Protein AF-A0AAW0VTE7-F1 (afdb_monomer_lite)

Foldseek 3Di:
DVQCVVVCVDVVSVVLLVLLLLLLQLVLLCVPCVLVLLCVLCVPHPCNVVSVVLVVLLVVLLVVLQVVLLVCLVVVCVPPNLLVLSLVLLLLSLQLLLQSLVCSVPNHSNCNSVSSNSSNSNCNNNVNSQLVVQQLSDQPPCSVVSSVVSVCSNNPSNNVNNVVQSVVQCVPPNSSRSSNVSSVVSVVSSVVSVVCVVPDDPDPCVVSVVSCVPPADADPEDQEEEEEEADEHEYENYAEYEYEYAEEYEYEHYAEYEYEYAEEYHYENYAEYHYEYAEEYEYEHYEYDEYEYAYE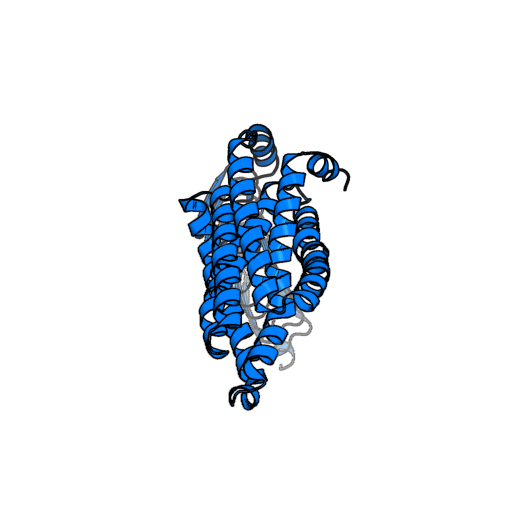YEYECYEEYEYEYAEEYAYYNYAEYAYEYAEEYEHENYEADDYEYAYEYEYENYEHDDYHYVYYYHYYNYNVVVPD

Radius of gyration: 28.33 Å; chains: 1; bounding box: 56×36×86 Å

Sequence (372 aa):
LRKVWPLLQQPRFFIFCCFVVLNGAFDGIVASYIFLMQEDMARTTDAMAHIKFIQGMTLFIQCFFEVPFMFLSDWFTKQMGANYVTSLVFILYFFRLLGLSIVGAHGPVWATLLVELLNGPCFGLGYTAIVAHSASVSPPGTSTIVQSLVNICYDSVGYAMASLMGGLLFSSLGGPGMYLVAGISAMVTFLLHLLSIRLLPPAQDSTLKVALRDEGETMALNEAISARNKDDVKMGLNKAVSARNEDDVKMVLNETISPRNKDDVKMALNETISARNEDNVQVVLNKAISARNEDDVKMVLNETISPRNKDDVKMVLNETISARNEDDGKMVLNKTISARNEDDVKMTLNETISARNEDDVKMALNKDSLAG

Structure (mmCIF, N/CA/C/O backbone):
data_AF-A0AAW0VTE7-F1
#
_entry.id   AF-A0AAW0VTE7-F1
#
loop_
_atom_site.group_PDB
_atom_site.id
_atom_site.type_symbol
_atom_site.label_atom_id
_atom_site.label_alt_id
_atom_site.label_comp_id
_atom_site.label_asym_id
_atom_site.label_entity_id
_atom_site.label_seq_id
_atom_site.pdbx_PDB_ins_code
_atom_site.Cartn_x
_atom_site.Cartn_y
_atom_site.Cartn_z
_atom_site.occupancy
_atom_site.B_iso_or_equiv
_atom_site.auth_seq_id
_atom_site.auth_comp_id
_atom_site.auth_asym_id
_atom_site.auth_atom_id
_atom_site.pdbx_PDB_model_num
ATOM 1 N N . LEU A 1 1 ? -15.038 -12.791 14.504 1.00 53.47 1 LEU A N 1
ATOM 2 C CA . LEU A 1 1 ? -15.734 -13.364 13.323 1.00 53.47 1 LEU A CA 1
ATOM 3 C C . LEU A 1 1 ? -17.248 -13.134 13.326 1.00 53.47 1 LEU A C 1
ATOM 5 O O . LEU A 1 1 ? -17.716 -12.525 12.377 1.00 53.47 1 LEU A O 1
ATOM 9 N N . ARG A 1 2 ? -18.016 -13.511 14.369 1.00 59.91 2 ARG A N 1
ATOM 10 C CA . ARG A 1 2 ? -19.488 -13.290 14.405 1.00 59.91 2 ARG A CA 1
ATOM 11 C C . ARG A 1 2 ? -19.929 -11.843 14.117 1.00 59.91 2 ARG A C 1
ATOM 13 O O . ARG A 1 2 ? -20.908 -11.655 13.415 1.00 59.91 2 ARG A O 1
ATOM 20 N N . LYS A 1 3 ? -19.182 -10.843 14.602 1.00 67.25 3 LYS A N 1
ATOM 21 C CA . LYS A 1 3 ? -19.438 -9.414 14.329 1.00 67.25 3 LYS A CA 1
ATOM 22 C C . LYS A 1 3 ? -19.069 -8.965 12.902 1.00 67.25 3 LYS A C 1
ATOM 24 O O . LYS A 1 3 ? -19.639 -8.003 12.417 1.00 67.25 3 LYS A O 1
ATOM 29 N N . VAL A 1 4 ? -18.141 -9.659 12.236 1.00 70.94 4 VAL A N 1
ATOM 30 C CA . VAL A 1 4 ? -17.638 -9.322 10.885 1.00 70.94 4 VAL A CA 1
ATOM 31 C C . VAL A 1 4 ? -18.479 -9.991 9.796 1.00 70.94 4 VAL A C 1
ATOM 33 O O . VAL A 1 4 ? -18.622 -9.459 8.705 1.00 70.94 4 VAL A O 1
ATOM 36 N N . TRP A 1 5 ? -19.085 -11.141 10.098 1.00 74.12 5 TRP A N 1
ATOM 37 C CA . TRP A 1 5 ? -19.890 -11.907 9.146 1.00 74.12 5 TRP A CA 1
ATOM 38 C C . TRP A 1 5 ? -20.993 -11.092 8.439 1.00 74.12 5 TRP A C 1
ATOM 40 O O . TRP A 1 5 ? -21.072 -11.174 7.215 1.00 74.12 5 TRP A O 1
ATOM 50 N N . PRO A 1 6 ? -21.782 -10.244 9.130 1.00 76.88 6 PRO A N 1
ATOM 51 C CA . PRO A 1 6 ? -22.794 -9.426 8.464 1.00 76.88 6 PRO A CA 1
ATOM 52 C C . PRO A 1 6 ? -22.196 -8.386 7.509 1.00 76.88 6 PRO A C 1
ATOM 54 O O . PRO A 1 6 ? -22.817 -8.074 6.500 1.00 76.88 6 PRO A O 1
ATOM 57 N N . LEU A 1 7 ? -20.991 -7.871 7.796 1.00 76.06 7 LEU A N 1
ATOM 58 C CA . LEU A 1 7 ? -20.276 -6.946 6.909 1.00 76.06 7 LEU A CA 1
ATOM 59 C C . LEU A 1 7 ? -19.879 -7.646 5.603 1.00 76.06 7 LEU A C 1
ATOM 61 O O . LEU A 1 7 ? -20.082 -7.090 4.529 1.00 76.06 7 LEU A O 1
ATOM 65 N N . LEU A 1 8 ? -19.388 -8.888 5.682 1.00 75.19 8 LEU A N 1
ATOM 66 C CA . LEU A 1 8 ? -19.007 -9.679 4.502 1.00 75.19 8 LEU A CA 1
ATOM 67 C C . LEU A 1 8 ? -20.190 -9.990 3.581 1.00 75.19 8 LEU A C 1
ATOM 69 O O . LEU A 1 8 ? -20.005 -10.183 2.384 1.00 75.19 8 LEU A O 1
ATOM 73 N N . GLN A 1 9 ? -21.403 -10.032 4.131 1.00 78.75 9 GLN A N 1
ATOM 74 C CA . GLN A 1 9 ? -22.629 -10.241 3.363 1.00 78.75 9 GLN A CA 1
ATOM 75 C C . GLN A 1 9 ? -23.120 -8.963 2.666 1.00 78.75 9 GLN A C 1
ATOM 77 O O . GLN A 1 9 ? -24.032 -9.032 1.841 1.00 78.75 9 GLN A O 1
ATOM 82 N N . GLN A 1 10 ? -22.540 -7.795 2.968 1.00 83.19 10 GLN A N 1
ATOM 83 C CA . GLN A 1 10 ? -22.928 -6.555 2.311 1.00 83.19 10 GLN A CA 1
ATOM 84 C C . GLN A 1 10 ? -22.340 -6.498 0.896 1.00 83.19 10 GLN A C 1
ATOM 86 O O . GLN A 1 10 ? -21.116 -6.532 0.736 1.00 83.19 10 GLN A O 1
ATOM 91 N N . PRO A 1 11 ? -23.171 -6.300 -0.145 1.00 82.12 11 PRO A N 1
ATOM 92 C CA . PRO A 1 11 ? -22.691 -6.258 -1.525 1.00 82.12 11 PRO A CA 1
ATOM 93 C C . PRO A 1 11 ? -21.682 -5.124 -1.759 1.00 82.12 11 PRO A C 1
ATOM 95 O O . PRO A 1 11 ? -20.782 -5.257 -2.579 1.00 82.12 11 PRO A O 1
ATOM 98 N N . ARG A 1 12 ? -21.776 -4.025 -0.999 1.00 82.81 12 ARG A N 1
ATOM 99 C CA . ARG A 1 12 ? -20.826 -2.905 -1.079 1.00 82.81 12 ARG A CA 1
ATOM 100 C C . ARG A 1 12 ? -19.434 -3.268 -0.592 1.00 82.81 12 ARG A C 1
ATOM 102 O O . ARG A 1 12 ? -18.464 -2.907 -1.245 1.00 82.81 12 ARG A O 1
ATOM 109 N N . PHE A 1 13 ? -19.345 -3.985 0.526 1.00 85.94 13 PHE A N 1
ATOM 110 C CA . PHE A 1 13 ? -18.061 -4.414 1.069 1.00 85.94 13 PHE A CA 1
ATOM 111 C C . PHE A 1 13 ? -17.390 -5.422 0.131 1.00 85.94 13 PHE A C 1
ATOM 113 O O . PHE A 1 13 ? -16.196 -5.322 -0.129 1.00 85.94 13 PHE A O 1
ATOM 120 N N . PHE A 1 14 ? -18.173 -6.326 -0.464 1.00 86.94 14 PHE A N 1
ATOM 121 C CA . PHE A 1 14 ? -17.667 -7.242 -1.484 1.00 86.94 14 PHE A CA 1
ATOM 122 C C . PHE A 1 14 ? -17.115 -6.504 -2.715 1.00 86.94 14 PHE A C 1
ATOM 124 O O . PHE A 1 14 ? -15.992 -6.773 -3.135 1.00 86.94 14 PHE A O 1
ATOM 131 N N . ILE A 1 15 ? -17.859 -5.529 -3.256 1.00 89.06 15 ILE A N 1
ATOM 132 C CA . ILE A 1 15 ? -17.403 -4.697 -4.385 1.00 89.06 15 ILE A CA 1
ATOM 133 C C . ILE A 1 15 ? -16.124 -3.930 -4.021 1.00 89.06 15 ILE A C 1
ATOM 135 O O . ILE A 1 15 ? -15.185 -3.896 -4.816 1.00 89.06 15 ILE A O 1
ATOM 139 N N . PHE A 1 16 ? -16.057 -3.363 -2.814 1.00 89.31 16 PHE A N 1
ATOM 140 C CA . PHE A 1 16 ? -14.846 -2.726 -2.296 1.00 89.31 16 PHE A CA 1
ATOM 141 C C . PHE A 1 16 ? -13.659 -3.701 -2.287 1.00 89.31 16 PHE A C 1
ATOM 143 O O . PHE A 1 16 ? -12.617 -3.383 -2.854 1.00 89.31 16 PHE A O 1
ATOM 150 N N . CYS A 1 17 ? -13.822 -4.913 -1.747 1.00 90.06 17 CYS A N 1
ATOM 151 C CA . CYS A 1 17 ? -12.778 -5.940 -1.774 1.00 90.06 17 CYS A CA 1
ATOM 152 C C . CYS A 1 17 ? -12.334 -6.293 -3.203 1.00 90.06 17 CYS A C 1
ATOM 154 O O . CYS A 1 17 ? -11.139 -6.455 -3.434 1.00 90.06 17 CYS A O 1
ATOM 156 N N . CYS A 1 18 ? -13.246 -6.365 -4.179 1.00 92.25 18 CYS A N 1
ATOM 157 C CA . CYS A 1 18 ? -12.874 -6.589 -5.581 1.00 92.25 18 CYS A CA 1
ATOM 158 C C . CYS A 1 18 ? -11.974 -5.471 -6.129 1.00 92.25 18 CYS A C 1
ATOM 160 O O . CYS A 1 18 ? -10.976 -5.755 -6.791 1.00 92.25 18 CYS A O 1
ATOM 162 N N . PHE A 1 19 ? -12.284 -4.207 -5.832 1.00 94.31 19 PHE A N 1
ATOM 163 C CA . PHE A 1 19 ? -11.439 -3.079 -6.232 1.00 94.31 19 PHE A CA 1
ATOM 164 C C . PHE A 1 19 ? -10.089 -3.066 -5.512 1.00 94.31 19 PHE A C 1
ATOM 166 O O . PHE A 1 19 ? -9.083 -2.716 -6.124 1.00 94.31 19 PHE A O 1
ATOM 173 N N . VAL A 1 20 ? -10.044 -3.501 -4.252 1.00 93.69 20 VAL A N 1
ATOM 174 C CA . VAL A 1 20 ? -8.792 -3.682 -3.501 1.00 93.69 20 VAL A CA 1
ATOM 175 C C . VAL A 1 20 ? -7.909 -4.750 -4.149 1.00 93.69 20 VAL A C 1
ATOM 177 O O . VAL A 1 20 ? -6.720 -4.508 -4.333 1.00 93.69 20 VAL A O 1
ATOM 180 N N . VAL A 1 21 ? -8.482 -5.890 -4.555 1.00 95.75 21 VAL A N 1
ATOM 181 C CA . VAL A 1 21 ? -7.752 -6.944 -5.286 1.00 95.75 21 VAL A CA 1
ATOM 182 C C . VAL A 1 21 ? -7.185 -6.406 -6.602 1.00 95.75 21 VAL A C 1
ATOM 184 O O . VAL A 1 21 ? -6.036 -6.684 -6.930 1.00 95.75 21 VAL A O 1
ATOM 187 N N . LEU A 1 22 ? -7.964 -5.620 -7.353 1.00 95.62 22 LEU A N 1
ATOM 188 C CA . LEU A 1 22 ? -7.494 -5.008 -8.601 1.00 95.62 22 LEU A CA 1
ATOM 189 C C . LEU A 1 22 ? -6.371 -3.993 -8.359 1.00 95.62 22 LEU A C 1
ATOM 191 O O . LEU A 1 22 ? -5.408 -3.972 -9.118 1.00 95.62 22 LEU A O 1
ATOM 195 N N . ASN A 1 23 ? -6.464 -3.190 -7.296 1.00 94.56 23 ASN A N 1
ATOM 196 C CA . ASN A 1 23 ? -5.408 -2.255 -6.911 1.00 94.56 23 ASN A CA 1
ATOM 197 C C . ASN A 1 23 ? -4.105 -3.004 -6.577 1.00 94.56 23 ASN A C 1
ATOM 199 O O . ASN A 1 23 ? -3.077 -2.748 -7.199 1.00 94.56 23 ASN A O 1
ATOM 203 N N . GLY A 1 24 ? -4.182 -4.019 -5.709 1.00 93.38 24 GLY A N 1
ATOM 204 C CA . GLY A 1 24 ? -3.038 -4.873 -5.383 1.00 93.38 24 GLY A CA 1
ATOM 205 C C . GLY A 1 24 ? -2.479 -5.624 -6.595 1.00 93.38 24 GLY A C 1
ATOM 206 O O . GLY A 1 24 ? -1.280 -5.862 -6.678 1.00 93.38 24 GLY A O 1
ATOM 207 N N . ALA A 1 25 ? -3.310 -5.951 -7.589 1.00 95.44 25 ALA A N 1
ATOM 208 C CA . ALA A 1 25 ? -2.829 -6.563 -8.822 1.00 95.44 25 ALA A CA 1
ATOM 209 C C . ALA A 1 25 ? -2.056 -5.589 -9.727 1.00 95.44 25 ALA A C 1
ATOM 211 O O . ALA A 1 25 ? -1.059 -5.979 -10.337 1.00 95.44 25 ALA A O 1
ATOM 212 N N . PHE A 1 26 ? -2.483 -4.326 -9.817 1.00 96.19 26 PHE A N 1
ATOM 213 C CA . PHE A 1 26 ? -1.741 -3.298 -10.555 1.00 96.19 26 PHE A CA 1
ATOM 214 C C . PHE A 1 26 ? -0.421 -2.942 -9.883 1.00 96.19 26 PHE A C 1
ATOM 216 O O . PHE A 1 26 ? 0.563 -2.700 -10.576 1.00 96.19 26 PHE A O 1
ATOM 223 N N . ASP A 1 27 ? -0.380 -2.950 -8.557 1.00 93.69 27 ASP A N 1
ATOM 224 C CA . ASP A 1 27 ? 0.861 -2.769 -7.813 1.00 93.69 27 ASP A CA 1
ATOM 225 C C . ASP A 1 27 ? 1.794 -3.978 -7.986 1.00 93.69 27 ASP A C 1
ATOM 227 O O . ASP A 1 27 ? 2.936 -3.863 -8.442 1.00 93.69 27 ASP A O 1
ATOM 231 N N . GLY A 1 28 ? 1.254 -5.180 -7.762 1.00 93.25 28 GLY A N 1
ATOM 232 C CA . GLY A 1 28 ? 1.983 -6.439 -7.856 1.00 93.25 28 GLY A CA 1
ATOM 233 C C . GLY A 1 28 ? 2.590 -6.706 -9.234 1.00 93.25 28 GLY A C 1
ATOM 234 O O . GLY A 1 28 ? 3.676 -7.287 -9.315 1.00 93.25 28 GLY A O 1
ATOM 235 N N . ILE A 1 29 ? 1.949 -6.261 -10.325 1.00 95.38 29 ILE A N 1
ATOM 236 C CA . ILE A 1 29 ? 2.498 -6.448 -11.678 1.00 95.38 29 ILE A CA 1
ATOM 237 C C . ILE A 1 29 ? 3.736 -5.574 -11.903 1.00 95.38 29 ILE A C 1
ATOM 239 O O . ILE A 1 29 ? 4.674 -5.989 -12.584 1.00 95.38 29 ILE A O 1
ATOM 243 N N . VAL A 1 30 ? 3.786 -4.378 -11.307 1.00 95.00 30 VAL A N 1
ATOM 244 C CA . VAL A 1 30 ? 4.980 -3.531 -11.371 1.00 95.00 30 VAL A CA 1
ATOM 245 C C . VAL A 1 30 ? 6.062 -4.115 -10.472 1.00 95.00 30 VAL A C 1
ATOM 247 O O . VAL A 1 30 ? 7.164 -4.361 -10.958 1.00 95.00 30 VAL A O 1
ATOM 250 N N . ALA A 1 31 ? 5.723 -4.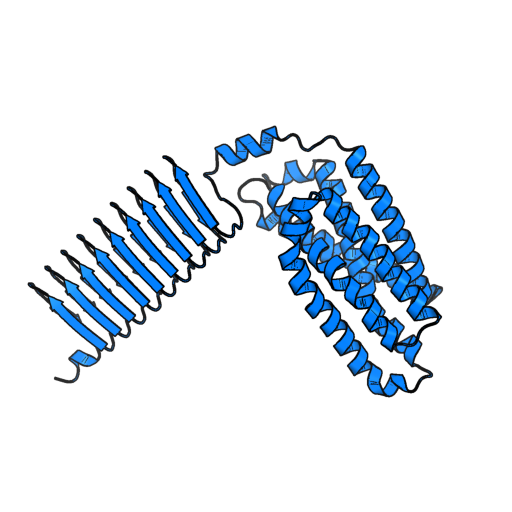443 -9.222 1.00 91.06 31 ALA A N 1
ATOM 251 C CA . ALA A 1 31 ? 6.653 -5.010 -8.245 1.00 91.06 31 ALA A CA 1
ATOM 252 C C . ALA A 1 31 ? 7.347 -6.293 -8.741 1.00 91.06 31 ALA A C 1
ATOM 254 O O . ALA A 1 31 ? 8.526 -6.506 -8.467 1.00 91.06 31 ALA A O 1
ATOM 255 N N . SER A 1 32 ? 6.637 -7.132 -9.501 1.00 93.50 32 SER A N 1
ATOM 256 C CA . SER A 1 32 ? 7.161 -8.426 -9.959 1.00 93.50 32 SER A CA 1
ATOM 257 C C . SER A 1 32 ? 7.954 -8.349 -11.268 1.00 93.50 32 SER A C 1
ATOM 259 O O . SER A 1 32 ? 8.885 -9.129 -11.460 1.00 93.50 32 SER A O 1
ATOM 261 N N . TYR A 1 33 ? 7.600 -7.440 -12.186 1.00 96.62 33 TYR A N 1
ATOM 262 C CA . TYR A 1 33 ? 8.096 -7.490 -13.571 1.00 96.62 33 TYR A CA 1
ATOM 263 C C . TYR A 1 33 ? 8.906 -6.274 -14.025 1.00 96.62 33 TYR A C 1
ATOM 265 O O . TYR A 1 33 ? 9.531 -6.345 -15.086 1.00 96.62 33 TYR A O 1
ATOM 273 N N . ILE A 1 34 ? 8.963 -5.181 -13.253 1.00 96.31 34 ILE A N 1
ATOM 274 C CA . ILE A 1 34 ? 9.650 -3.962 -13.712 1.00 96.31 34 ILE A CA 1
ATOM 275 C C . ILE A 1 34 ? 11.143 -4.208 -13.926 1.00 96.31 34 ILE A C 1
ATOM 277 O O . ILE A 1 34 ? 11.710 -3.766 -14.922 1.00 96.31 34 ILE A O 1
ATOM 281 N N . PHE A 1 35 ? 11.762 -4.998 -13.051 1.00 97.19 35 PHE A N 1
ATOM 282 C CA . PHE A 1 35 ? 13.171 -5.368 -13.155 1.00 97.19 35 PHE A CA 1
ATOM 283 C C . PHE A 1 35 ? 13.458 -6.270 -14.349 1.00 97.19 35 PHE A C 1
ATOM 285 O O . PHE A 1 35 ? 14.467 -6.066 -15.020 1.00 97.19 35 PHE A O 1
ATOM 292 N N . LEU A 1 36 ? 12.559 -7.215 -14.642 1.00 97.12 36 LEU A N 1
ATOM 293 C CA . LEU A 1 36 ? 12.666 -8.078 -15.817 1.00 97.12 36 LEU A CA 1
ATOM 294 C C . LEU A 1 36 ? 12.576 -7.251 -17.101 1.00 97.12 36 LEU A C 1
ATOM 296 O O . LEU A 1 36 ? 13.414 -7.395 -17.985 1.00 97.12 36 LEU A O 1
ATOM 300 N N . MET A 1 37 ? 11.620 -6.320 -17.173 1.00 96.56 37 MET A N 1
ATOM 301 C CA . MET A 1 37 ? 11.518 -5.413 -18.314 1.00 96.56 37 MET A CA 1
ATOM 302 C C . MET A 1 37 ? 12.765 -4.528 -18.446 1.00 96.56 37 MET A C 1
ATOM 304 O O . MET A 1 37 ? 13.287 -4.385 -19.545 1.00 96.56 37 MET A O 1
ATOM 308 N N . GLN A 1 38 ? 13.268 -3.951 -17.351 1.00 97.56 38 GLN A N 1
ATOM 309 C CA . GLN A 1 38 ? 14.483 -3.130 -17.377 1.00 97.56 38 GLN A CA 1
ATOM 310 C C . GLN A 1 38 ? 15.705 -3.922 -17.869 1.00 97.56 38 GLN A C 1
ATOM 312 O O . GLN A 1 38 ? 16.514 -3.384 -18.624 1.00 97.56 38 GLN A O 1
ATOM 317 N N . GLU A 1 39 ? 15.841 -5.188 -17.470 1.00 96.88 39 GLU A N 1
ATOM 318 C CA . GLU A 1 39 ? 16.905 -6.076 -17.952 1.00 96.88 39 GLU A CA 1
ATOM 319 C C . GLU A 1 39 ? 16.761 -6.377 -19.448 1.00 96.88 39 GLU A C 1
ATOM 321 O O . GLU A 1 39 ? 17.747 -6.275 -20.179 1.00 96.88 39 GLU A O 1
ATOM 326 N N . ASP A 1 40 ? 15.545 -6.656 -19.926 1.00 95.75 40 ASP A N 1
ATOM 327 C CA . ASP A 1 40 ? 15.277 -6.860 -21.353 1.00 95.75 40 ASP A CA 1
ATOM 328 C C . ASP A 1 40 ? 15.577 -5.602 -22.183 1.00 95.75 40 ASP A C 1
ATOM 330 O O . ASP A 1 40 ? 16.202 -5.698 -23.241 1.00 95.75 40 ASP A O 1
ATOM 334 N N . MET A 1 41 ? 15.212 -4.416 -21.684 1.00 95.44 41 MET A N 1
ATOM 335 C CA . MET A 1 41 ? 15.531 -3.130 -22.320 1.00 95.44 41 MET A CA 1
ATOM 336 C C . MET A 1 41 ? 17.039 -2.865 -22.368 1.00 95.44 41 MET A C 1
ATOM 338 O O . MET A 1 41 ? 17.555 -2.337 -23.353 1.00 95.44 41 MET A O 1
ATOM 342 N N . ALA A 1 42 ? 17.753 -3.187 -21.287 1.00 95.56 42 ALA A N 1
ATOM 343 C CA . ALA A 1 42 ? 19.168 -2.875 -21.156 1.00 95.56 42 ALA A CA 1
ATOM 344 C C . ALA A 1 42 ? 20.076 -3.885 -21.871 1.00 95.56 42 ALA A C 1
ATOM 346 O O . ALA A 1 42 ? 21.230 -3.554 -22.140 1.00 95.56 42 ALA A O 1
ATOM 347 N N . ARG A 1 43 ? 19.571 -5.079 -22.211 1.00 94.12 43 ARG A N 1
ATOM 348 C CA . ARG A 1 43 ? 20.335 -6.250 -22.677 1.00 94.12 43 ARG A CA 1
ATOM 349 C C . ARG A 1 43 ? 21.346 -5.977 -23.793 1.00 94.12 43 ARG A C 1
ATOM 351 O O . ARG A 1 43 ? 22.402 -6.603 -23.817 1.00 94.12 43 ARG A O 1
ATOM 358 N N . THR A 1 44 ? 21.030 -5.073 -24.718 1.00 91.12 44 THR A N 1
ATOM 359 C CA . THR A 1 44 ? 21.885 -4.717 -25.866 1.00 91.12 44 THR A CA 1
ATOM 360 C C . THR A 1 44 ? 22.491 -3.316 -25.752 1.00 91.12 44 THR A C 1
ATOM 362 O O . THR A 1 44 ? 22.913 -2.747 -26.754 1.00 91.12 44 THR A O 1
ATOM 365 N N . THR A 1 45 ? 22.492 -2.730 -24.555 1.00 92.31 45 THR A N 1
ATOM 366 C CA . THR A 1 45 ? 22.918 -1.348 -24.301 1.00 92.31 45 THR A CA 1
ATOM 367 C C . THR A 1 45 ? 23.995 -1.293 -23.221 1.00 92.31 45 THR A C 1
ATOM 369 O O . THR A 1 45 ? 24.066 -2.163 -22.352 1.00 92.31 45 THR A O 1
ATOM 372 N N . ASP A 1 46 ? 24.772 -0.210 -23.201 1.00 91.19 46 ASP A N 1
ATOM 373 C CA . ASP A 1 46 ? 25.793 0.022 -22.168 1.00 91.19 46 ASP A CA 1
ATOM 374 C C . ASP A 1 46 ? 25.196 0.146 -20.754 1.00 91.19 46 ASP A C 1
ATOM 376 O O . ASP A 1 46 ? 25.877 -0.081 -19.753 1.00 91.19 46 ASP A O 1
ATOM 380 N N . ALA A 1 47 ? 23.894 0.445 -20.648 1.00 90.75 47 ALA A N 1
ATOM 381 C CA . ALA A 1 47 ? 23.195 0.542 -19.372 1.00 90.75 47 ALA A CA 1
ATOM 382 C C . ALA A 1 47 ? 23.127 -0.799 -18.616 1.00 90.75 47 ALA A C 1
ATOM 384 O O . ALA A 1 47 ? 22.934 -0.789 -17.399 1.00 90.75 47 ALA A O 1
ATOM 385 N N . MET A 1 48 ? 23.344 -1.939 -19.290 1.00 94.62 48 MET A N 1
ATOM 386 C CA . MET A 1 48 ? 23.366 -3.254 -18.639 1.00 94.62 48 MET A CA 1
ATOM 387 C C . MET A 1 48 ? 24.434 -3.340 -17.540 1.00 94.62 48 MET A C 1
ATOM 389 O O . MET A 1 48 ? 24.202 -3.958 -16.502 1.00 94.62 48 MET A O 1
ATOM 393 N N . ALA A 1 49 ? 25.573 -2.659 -17.714 1.00 93.88 49 ALA A N 1
ATOM 394 C CA . ALA A 1 49 ? 26.639 -2.607 -16.710 1.00 93.88 49 ALA A CA 1
ATOM 395 C C . ALA A 1 49 ? 26.183 -1.974 -15.381 1.00 93.88 49 ALA A C 1
ATOM 397 O O . ALA A 1 49 ? 26.739 -2.264 -14.323 1.00 93.88 49 ALA A O 1
ATOM 398 N N . HIS A 1 50 ? 25.146 -1.134 -15.425 1.00 93.38 50 HIS A N 1
ATOM 399 C CA . HIS A 1 50 ? 24.615 -0.403 -14.276 1.00 93.38 50 HIS A CA 1
ATOM 400 C C . HIS A 1 50 ? 23.191 -0.830 -13.905 1.00 93.38 50 HIS A C 1
ATOM 402 O O . HIS A 1 50 ? 22.549 -0.175 -13.085 1.00 93.38 50 HIS A O 1
ATOM 408 N N . ILE A 1 51 ? 22.688 -1.941 -14.452 1.00 96.00 51 ILE A N 1
ATOM 409 C CA . ILE A 1 51 ? 21.276 -2.317 -14.321 1.00 96.00 51 ILE A CA 1
ATOM 410 C C . ILE A 1 51 ? 20.827 -2.476 -12.865 1.00 96.00 51 ILE A C 1
ATOM 412 O O . ILE A 1 51 ? 19.758 -2.006 -12.488 1.00 96.00 51 ILE A O 1
ATOM 416 N N . LYS A 1 52 ? 21.677 -3.046 -12.003 1.00 96.50 52 LYS A N 1
ATOM 417 C CA . LYS A 1 52 ? 21.365 -3.214 -10.575 1.00 96.50 52 LYS A CA 1
ATOM 418 C C . LYS A 1 52 ? 21.293 -1.886 -9.825 1.00 96.50 52 LYS A C 1
ATOM 420 O O . LYS A 1 52 ? 20.477 -1.744 -8.919 1.00 96.50 52 LYS A O 1
ATOM 425 N N . PHE A 1 53 ? 22.089 -0.899 -10.234 1.00 96.38 53 PHE A N 1
ATOM 426 C CA . PHE A 1 53 ? 21.987 0.455 -9.697 1.00 96.38 53 PHE A CA 1
ATOM 427 C C . PHE A 1 53 ? 20.665 1.111 -10.114 1.00 96.38 53 PHE A C 1
ATOM 429 O O . PHE A 1 53 ? 19.985 1.687 -9.272 1.00 96.38 53 PHE A O 1
ATOM 436 N N . ILE A 1 54 ? 20.254 0.955 -11.377 1.00 95.00 54 ILE A N 1
ATOM 437 C CA . ILE A 1 54 ? 18.966 1.469 -11.874 1.00 95.00 54 ILE A CA 1
ATOM 438 C C . ILE A 1 54 ? 17.791 0.816 -11.132 1.00 95.00 54 ILE A C 1
ATOM 440 O O . ILE A 1 54 ? 16.872 1.515 -10.708 1.00 95.00 54 ILE A O 1
ATOM 444 N N . GLN A 1 55 ? 17.837 -0.498 -10.907 1.00 96.31 55 GLN A N 1
ATOM 445 C CA . GLN A 1 55 ? 16.828 -1.228 -10.129 1.00 96.31 55 GLN A CA 1
ATOM 446 C C . GLN A 1 55 ? 16.764 -0.729 -8.673 1.00 96.31 55 GLN A C 1
ATOM 448 O O . GLN A 1 55 ? 15.680 -0.453 -8.162 1.00 96.31 55 GLN A O 1
ATOM 453 N N . GLY A 1 56 ? 17.915 -0.517 -8.022 1.00 97.25 56 GLY A N 1
ATOM 454 C CA . GLY A 1 56 ? 17.973 0.078 -6.681 1.00 97.25 56 GLY A CA 1
ATOM 455 C C . GLY A 1 56 ? 17.414 1.505 -6.632 1.00 97.25 56 GLY A C 1
ATOM 456 O O . GLY A 1 56 ? 16.632 1.835 -5.743 1.00 97.25 56 GLY A O 1
ATOM 457 N N . MET A 1 57 ? 17.745 2.335 -7.626 1.00 95.56 57 MET A N 1
ATOM 458 C CA . MET A 1 57 ? 17.191 3.686 -7.769 1.00 95.56 57 MET A CA 1
ATOM 459 C C . MET A 1 57 ? 15.683 3.677 -8.027 1.00 95.56 57 MET A C 1
ATOM 461 O O . MET A 1 57 ? 14.985 4.575 -7.565 1.00 95.56 57 MET A O 1
ATOM 465 N N . THR A 1 58 ? 15.176 2.664 -8.729 1.00 95.12 58 THR A N 1
ATOM 466 C CA . THR A 1 58 ? 13.740 2.489 -8.975 1.00 95.12 58 THR A CA 1
ATOM 467 C C . THR A 1 58 ? 12.992 2.322 -7.651 1.00 95.12 58 THR A C 1
ATOM 469 O O . THR A 1 58 ? 12.071 3.089 -7.385 1.00 95.12 58 THR A O 1
ATOM 472 N N . LEU A 1 59 ? 13.448 1.412 -6.778 1.00 94.12 59 LEU A N 1
ATOM 473 C CA . LEU A 1 59 ? 12.867 1.230 -5.438 1.00 94.12 59 LEU A CA 1
ATOM 474 C C . LEU A 1 59 ? 13.005 2.487 -4.577 1.00 94.12 59 LEU A C 1
ATOM 476 O O . LEU A 1 59 ? 12.073 2.866 -3.876 1.00 94.12 59 LEU A O 1
ATOM 480 N N . PHE A 1 60 ? 14.160 3.157 -4.639 1.00 94.38 60 PHE A N 1
ATOM 481 C CA . PHE A 1 60 ? 14.364 4.398 -3.896 1.00 94.38 60 PHE A CA 1
ATOM 482 C C . PHE A 1 60 ? 13.340 5.467 -4.291 1.00 94.38 60 PHE A C 1
ATOM 484 O O . PHE A 1 60 ? 12.731 6.071 -3.414 1.00 94.38 60 PHE A O 1
ATOM 491 N N . ILE A 1 61 ? 13.126 5.689 -5.593 1.00 93.38 61 ILE A N 1
ATOM 492 C CA . ILE A 1 61 ? 12.150 6.668 -6.092 1.00 93.38 61 ILE A CA 1
ATOM 493 C C . ILE A 1 61 ? 10.733 6.274 -5.676 1.00 93.38 61 ILE A C 1
ATOM 495 O O . ILE A 1 61 ? 9.992 7.134 -5.205 1.00 93.38 61 ILE A O 1
ATOM 499 N N . GLN A 1 62 ? 10.375 4.993 -5.798 1.00 89.19 62 GLN A N 1
ATOM 500 C CA . GLN A 1 62 ? 9.079 4.485 -5.351 1.00 89.19 62 GLN A CA 1
ATOM 501 C C . GLN A 1 62 ? 8.824 4.858 -3.883 1.00 89.19 62 GLN A C 1
ATOM 503 O O . GLN A 1 62 ? 7.908 5.636 -3.615 1.00 89.19 62 GLN A O 1
ATOM 508 N N . CYS A 1 63 ? 9.700 4.438 -2.965 1.00 87.06 63 CYS A N 1
ATOM 509 C CA . CYS A 1 63 ? 9.553 4.706 -1.533 1.00 87.06 63 CYS A CA 1
ATOM 510 C C . CYS A 1 63 ? 9.624 6.205 -1.191 1.00 87.06 63 CYS A C 1
ATOM 512 O O . CYS A 1 63 ? 8.869 6.701 -0.354 1.00 87.06 63 CYS A O 1
ATOM 514 N N . PHE A 1 64 ? 10.539 6.950 -1.822 1.00 87.75 64 PHE A N 1
ATOM 515 C CA . PHE A 1 64 ? 10.744 8.371 -1.531 1.00 87.75 64 PHE A CA 1
ATOM 516 C C . PHE A 1 64 ? 9.505 9.207 -1.860 1.00 87.75 64 PHE A C 1
ATOM 518 O O . PHE A 1 64 ? 9.185 10.139 -1.124 1.00 87.75 64 PHE A O 1
ATOM 525 N N . PHE A 1 65 ? 8.795 8.873 -2.941 1.00 86.88 65 PHE A N 1
ATOM 526 C CA . PHE A 1 65 ? 7.561 9.561 -3.314 1.00 86.88 65 PHE A CA 1
ATOM 527 C C . PHE A 1 65 ? 6.321 8.992 -2.614 1.00 86.88 65 PHE A C 1
ATOM 529 O O . PHE A 1 65 ? 5.373 9.741 -2.403 1.00 86.88 65 PHE A O 1
ATOM 536 N N . GLU A 1 66 ? 6.304 7.725 -2.198 1.00 86.06 66 GLU A N 1
ATOM 537 C CA . GLU A 1 66 ? 5.200 7.162 -1.404 1.00 86.06 66 GLU A CA 1
ATOM 538 C C . GLU A 1 66 ? 4.969 7.935 -0.105 1.00 86.06 66 GLU A C 1
ATOM 540 O O . GLU A 1 66 ? 3.847 8.368 0.163 1.00 86.06 66 GLU A O 1
ATOM 545 N N . VAL A 1 67 ? 6.032 8.152 0.677 1.00 85.38 67 VAL A N 1
ATOM 546 C CA . VAL A 1 67 ? 5.940 8.717 2.031 1.00 85.38 67 VAL A CA 1
ATOM 547 C C . VAL A 1 67 ? 5.223 10.079 2.051 1.00 85.38 67 VAL A C 1
ATOM 549 O O . VAL A 1 67 ? 4.246 10.210 2.792 1.00 85.38 67 VAL A O 1
ATOM 552 N N . PRO A 1 68 ? 5.597 11.084 1.230 1.00 84.94 68 PRO A N 1
ATOM 553 C CA . PRO A 1 68 ? 4.854 12.340 1.152 1.00 84.94 68 PRO A CA 1
ATOM 554 C C . PRO A 1 68 ? 3.376 12.149 0.796 1.00 84.94 68 PRO A C 1
ATOM 556 O O . PRO A 1 68 ? 2.512 12.749 1.431 1.00 84.94 68 PRO A O 1
ATOM 559 N N . PHE A 1 69 ? 3.059 11.302 -0.188 1.00 84.62 69 PHE A N 1
ATOM 560 C CA . PHE A 1 69 ? 1.672 11.088 -0.608 1.00 84.62 69 PHE A CA 1
ATOM 561 C C . PHE A 1 69 ? 0.835 10.357 0.446 1.00 84.62 69 PHE A C 1
ATOM 563 O O . PHE A 1 69 ? -0.363 10.621 0.531 1.00 84.62 69 PHE A O 1
ATOM 570 N N . MET A 1 70 ? 1.443 9.529 1.300 1.00 84.38 70 MET A N 1
ATOM 571 C CA . MET A 1 70 ? 0.753 8.962 2.462 1.00 84.38 70 MET A CA 1
ATOM 572 C C . MET A 1 70 ? 0.316 10.053 3.447 1.00 84.38 70 MET A C 1
ATOM 574 O O . MET A 1 70 ? -0.834 10.048 3.876 1.00 84.38 70 MET A O 1
ATOM 578 N N . PHE A 1 71 ? 1.180 11.033 3.743 1.00 79.94 71 PHE A N 1
ATOM 579 C CA . PHE A 1 71 ? 0.815 12.178 4.593 1.00 79.94 71 PHE A CA 1
ATOM 580 C C . PHE A 1 71 ? -0.222 13.098 3.934 1.00 79.94 71 PHE A C 1
ATOM 582 O O . PHE A 1 71 ? -1.087 13.650 4.612 1.00 79.94 71 PHE A O 1
ATOM 589 N N . LEU A 1 72 ? -0.164 13.265 2.609 1.00 80.94 72 LEU A N 1
ATOM 590 C CA . LEU A 1 72 ? -1.122 14.091 1.868 1.00 80.94 72 LEU A CA 1
ATOM 591 C C . LEU A 1 72 ? -2.472 13.392 1.624 1.00 80.94 72 LEU A C 1
ATOM 593 O O . LEU A 1 72 ? -3.420 14.052 1.193 1.00 80.94 72 LEU A O 1
ATOM 597 N N . SER A 1 73 ? -2.595 12.093 1.898 1.00 80.19 73 SER A N 1
ATOM 598 C CA . SER A 1 73 ? -3.806 11.318 1.595 1.00 80.19 73 SER A CA 1
ATOM 599 C C . SER A 1 73 ? -5.060 11.867 2.276 1.00 80.19 73 SER A C 1
ATOM 601 O O . SER A 1 73 ? -6.112 12.006 1.642 1.00 80.19 73 SER A O 1
ATOM 603 N N . ASP A 1 74 ? -4.936 12.301 3.532 1.00 76.06 74 ASP A N 1
ATOM 604 C CA . ASP A 1 74 ? -6.037 12.925 4.269 1.00 76.06 74 ASP A CA 1
ATOM 605 C C . ASP A 1 74 ? -6.473 14.245 3.636 1.00 76.06 74 ASP A C 1
ATOM 607 O O . ASP A 1 74 ? -7.666 14.548 3.571 1.00 76.06 74 ASP A O 1
ATOM 611 N N . TRP A 1 75 ? -5.519 15.033 3.134 1.00 80.44 75 TRP A N 1
ATOM 612 C CA . TRP A 1 75 ? -5.820 16.274 2.429 1.00 80.44 75 TRP A CA 1
ATOM 613 C C . TRP A 1 75 ? -6.601 15.993 1.139 1.00 80.44 75 TRP A C 1
ATOM 615 O O . TRP A 1 75 ? -7.660 16.587 0.935 1.00 80.44 75 TRP A O 1
ATOM 625 N N . PHE A 1 76 ? -6.158 15.038 0.313 1.00 77.12 76 PHE A N 1
ATOM 626 C CA . PHE A 1 76 ? -6.884 14.644 -0.903 1.00 77.12 76 PHE A CA 1
ATOM 627 C C . PHE A 1 76 ? -8.287 14.120 -0.575 1.00 77.12 76 PHE A C 1
ATOM 629 O O . PHE A 1 76 ? -9.273 14.516 -1.202 1.00 77.12 76 PHE A O 1
ATOM 636 N N . THR A 1 77 ? -8.396 13.288 0.458 1.00 78.69 77 THR A N 1
ATOM 637 C CA . THR A 1 77 ? -9.668 12.713 0.905 1.00 78.69 77 THR A CA 1
ATOM 638 C C . THR A 1 77 ? -10.638 13.789 1.384 1.00 78.69 77 THR A C 1
ATOM 640 O O . THR A 1 77 ? -11.820 13.726 1.051 1.00 78.69 77 THR A O 1
ATOM 643 N N . LYS A 1 78 ? -10.156 14.818 2.091 1.00 78.12 78 LYS A N 1
ATOM 644 C CA . LYS A 1 78 ? -10.974 15.965 2.518 1.00 78.12 78 LYS A CA 1
ATOM 645 C C . LYS A 1 78 ? -11.437 16.833 1.344 1.00 78.12 78 LYS A C 1
ATOM 647 O O . LYS A 1 78 ? -12.555 17.335 1.381 1.00 78.12 78 LYS A O 1
ATOM 652 N N . GLN A 1 79 ? -10.606 17.009 0.315 1.00 79.06 79 GLN A N 1
ATOM 653 C CA . GLN A 1 79 ? -10.917 17.890 -0.818 1.00 79.06 79 GLN A CA 1
ATOM 654 C C . GLN A 1 79 ? -11.933 17.288 -1.796 1.00 79.06 79 GLN A C 1
ATOM 656 O O . GLN A 1 79 ? -12.851 17.979 -2.229 1.00 79.06 79 GLN A O 1
ATOM 661 N N . MET A 1 80 ? -11.773 16.013 -2.166 1.00 78.69 80 MET A N 1
ATOM 662 C CA . MET A 1 80 ? -12.605 15.377 -3.202 1.00 78.69 80 MET A CA 1
ATOM 663 C C . MET A 1 80 ? -13.431 14.186 -2.709 1.00 78.69 80 MET A C 1
ATOM 665 O O . MET A 1 80 ? -14.310 13.728 -3.429 1.00 78.69 80 MET A O 1
ATOM 669 N N . GLY A 1 81 ? -13.214 13.704 -1.484 1.00 76.44 81 GLY A N 1
ATOM 670 C CA . GLY A 1 81 ? -13.901 12.542 -0.919 1.00 76.44 81 GLY A CA 1
ATOM 671 C C . GLY A 1 81 ? -13.216 11.215 -1.256 1.00 76.44 81 GLY A C 1
ATOM 672 O O . GLY A 1 81 ? -12.699 11.024 -2.357 1.00 76.44 81 GLY A O 1
ATOM 673 N N . ALA A 1 82 ? -13.259 10.263 -0.318 1.00 78.00 82 ALA A N 1
ATOM 674 C CA . ALA A 1 82 ? -12.538 8.985 -0.403 1.00 78.00 82 ALA A CA 1
ATOM 675 C C . ALA A 1 82 ? -12.816 8.204 -1.703 1.00 78.00 82 ALA A C 1
ATOM 677 O O . ALA A 1 82 ? -11.891 7.748 -2.365 1.00 78.00 82 ALA A O 1
ATOM 678 N N . ASN A 1 83 ? -14.081 8.130 -2.132 1.00 82.75 83 ASN A N 1
ATOM 679 C CA . ASN A 1 83 ? -14.467 7.428 -3.363 1.00 82.75 83 ASN A CA 1
ATOM 680 C C . ASN A 1 83 ? -13.819 8.034 -4.625 1.00 82.75 83 ASN A C 1
ATOM 682 O O . ASN A 1 83 ? -13.441 7.321 -5.560 1.00 82.75 83 ASN A O 1
ATOM 686 N N . TYR A 1 84 ? -13.684 9.360 -4.670 1.00 85.75 84 TYR A N 1
ATOM 687 C CA . TYR A 1 84 ? -13.053 10.040 -5.796 1.00 85.75 84 TYR A CA 1
ATOM 688 C C . TYR A 1 84 ? -11.527 9.948 -5.725 1.00 85.75 84 TYR A C 1
ATOM 690 O O . TYR A 1 84 ? -10.908 9.806 -6.774 1.00 85.75 84 TYR A O 1
ATOM 698 N N . VAL A 1 85 ? -10.930 9.899 -4.527 1.00 88.56 85 VAL A N 1
ATOM 699 C CA . VAL A 1 85 ? -9.500 9.582 -4.350 1.00 88.56 85 VAL A CA 1
ATOM 700 C C . VAL A 1 85 ? -9.180 8.174 -4.856 1.00 88.56 85 VAL A C 1
ATOM 702 O O . VAL A 1 85 ? -8.238 8.000 -5.622 1.00 88.56 85 VAL A O 1
ATOM 705 N N . THR A 1 86 ? -9.993 7.167 -4.532 1.00 89.19 86 THR A N 1
ATOM 706 C CA . THR A 1 86 ? -9.805 5.810 -5.076 1.00 89.19 86 THR A CA 1
ATOM 707 C C . THR A 1 86 ? -9.928 5.789 -6.604 1.00 89.19 86 THR A C 1
ATOM 709 O O . THR A 1 86 ? -9.150 5.129 -7.288 1.00 89.19 86 THR A O 1
ATOM 712 N N . SER A 1 87 ? -10.855 6.570 -7.169 1.00 91.12 87 SER A N 1
ATOM 713 C CA . SER A 1 87 ? -10.964 6.726 -8.627 1.00 91.12 87 SER A CA 1
ATOM 714 C C . SER A 1 87 ? -9.727 7.417 -9.221 1.00 91.12 87 SER A C 1
ATOM 716 O O . SER A 1 87 ? -9.228 6.992 -10.260 1.00 91.12 87 SER A O 1
ATOM 718 N N . LEU A 1 88 ? -9.200 8.447 -8.549 1.00 93.50 88 LEU A N 1
ATOM 719 C CA . LEU A 1 88 ? -7.962 9.131 -8.926 1.00 93.50 88 LEU A CA 1
ATOM 720 C C . LEU A 1 88 ? -6.777 8.152 -8.969 1.00 93.50 88 LEU A C 1
ATOM 722 O O . LEU A 1 88 ? -5.989 8.178 -9.908 1.00 93.50 88 LEU A O 1
ATOM 726 N N . VAL A 1 89 ? -6.683 7.240 -8.004 1.00 95.12 89 VAL A N 1
ATOM 727 C CA . VAL A 1 89 ? -5.633 6.212 -7.975 1.00 95.12 89 VAL A CA 1
ATOM 728 C C . VAL A 1 89 ? -5.709 5.298 -9.201 1.00 95.12 89 VAL A C 1
ATOM 730 O O . VAL A 1 89 ? -4.687 5.061 -9.841 1.00 95.12 89 VAL A O 1
ATOM 733 N N . PHE A 1 90 ? -6.897 4.840 -9.609 1.00 95.69 90 PHE A N 1
ATOM 734 C CA . PHE A 1 90 ? -7.020 3.980 -10.795 1.00 95.69 90 PHE A CA 1
ATOM 735 C C . PHE A 1 90 ? -6.627 4.676 -12.102 1.00 95.69 90 PHE A C 1
ATOM 737 O O . PHE A 1 90 ? -5.976 4.062 -12.950 1.00 95.69 90 PHE A O 1
ATOM 744 N N . ILE A 1 91 ? -6.968 5.958 -12.271 1.00 96.69 91 ILE A N 1
ATOM 745 C CA . ILE A 1 91 ? -6.532 6.704 -13.460 1.00 96.69 91 ILE A CA 1
ATOM 746 C C . ILE A 1 91 ? -5.021 6.989 -13.430 1.00 96.69 91 ILE A C 1
ATOM 748 O O . ILE A 1 91 ? -4.371 6.970 -14.473 1.00 96.69 91 ILE A O 1
ATOM 752 N N . LEU A 1 92 ? -4.426 7.180 -12.249 1.00 96.62 92 LEU A N 1
ATOM 753 C CA . LEU A 1 92 ? -2.972 7.293 -12.111 1.00 96.62 92 LEU A CA 1
ATOM 754 C C . LEU A 1 92 ? -2.263 5.975 -12.447 1.00 96.62 92 LEU A C 1
ATOM 756 O O . LEU A 1 92 ? -1.259 6.005 -13.160 1.00 96.62 92 LEU A O 1
ATOM 760 N N . TYR A 1 93 ? -2.816 4.826 -12.039 1.00 97.25 93 TYR A N 1
ATOM 761 C CA . TYR A 1 93 ? -2.313 3.516 -12.463 1.00 97.25 93 TYR A CA 1
ATOM 762 C C . TYR A 1 93 ? -2.361 3.348 -13.981 1.00 97.25 93 TYR A C 1
ATOM 764 O O . TYR A 1 93 ? -1.403 2.838 -14.556 1.00 97.25 93 TYR A O 1
ATOM 772 N N . PHE A 1 94 ? -3.417 3.822 -14.653 1.00 97.94 94 PHE A N 1
ATOM 773 C CA . PHE A 1 94 ? -3.455 3.834 -16.118 1.00 97.94 94 PHE A CA 1
ATOM 774 C C . PHE A 1 94 ? -2.263 4.598 -16.705 1.00 97.94 94 PHE A C 1
ATOM 776 O O . PHE A 1 94 ? -1.553 4.050 -17.547 1.00 97.94 94 PHE A O 1
ATOM 783 N N . PHE A 1 95 ? -2.003 5.825 -16.243 1.00 97.88 95 PHE A N 1
ATOM 784 C CA . PHE A 1 95 ? -0.879 6.619 -16.747 1.00 97.88 95 PHE A CA 1
ATOM 785 C C . PHE A 1 95 ? 0.481 6.001 -16.416 1.00 97.88 95 PHE A C 1
ATOM 787 O O . PHE A 1 95 ? 1.363 6.003 -17.273 1.00 97.88 95 PHE A O 1
ATOM 794 N N . ARG A 1 96 ? 0.648 5.431 -15.218 1.00 97.50 96 ARG A N 1
ATOM 795 C CA . ARG A 1 96 ? 1.877 4.738 -14.811 1.00 97.50 96 ARG A CA 1
ATOM 796 C C . ARG A 1 96 ? 2.150 3.528 -15.702 1.00 97.50 96 ARG A C 1
ATOM 798 O O . ARG A 1 96 ? 3.213 3.437 -16.306 1.00 97.50 96 ARG A O 1
ATOM 805 N N . LEU A 1 97 ? 1.181 2.623 -15.831 1.00 98.00 97 LEU A N 1
ATOM 806 C CA . LEU A 1 97 ? 1.330 1.383 -16.598 1.00 98.00 97 LEU A CA 1
ATOM 807 C C . LEU A 1 97 ? 1.472 1.665 -18.101 1.00 98.00 97 LEU A C 1
ATOM 809 O O . LEU A 1 97 ? 2.317 1.069 -18.766 1.00 98.00 97 LEU A O 1
ATOM 813 N N . LEU A 1 98 ? 0.719 2.629 -18.638 1.00 97.88 98 LEU A N 1
ATOM 814 C CA . LEU A 1 98 ? 0.889 3.074 -20.022 1.00 97.88 98 LEU A CA 1
ATOM 815 C C . LEU A 1 98 ? 2.265 3.722 -20.240 1.00 97.88 98 LEU A C 1
ATOM 817 O O . LEU A 1 98 ? 2.916 3.450 -21.246 1.00 97.88 98 LEU A O 1
ATOM 821 N N . GLY A 1 99 ? 2.731 4.540 -19.294 1.00 97.38 99 GLY A N 1
ATOM 822 C CA . GLY A 1 99 ? 4.064 5.138 -19.324 1.00 97.38 99 GLY A CA 1
ATOM 823 C C . GLY A 1 99 ? 5.166 4.080 -19.352 1.00 97.38 99 GLY A C 1
ATOM 824 O O . GLY A 1 99 ? 6.059 4.158 -20.193 1.00 97.38 99 GLY A O 1
ATOM 825 N N . LEU A 1 100 ? 5.065 3.052 -18.502 1.00 97.94 100 LEU A N 1
ATOM 826 C CA . LEU A 1 100 ? 5.999 1.922 -18.483 1.00 97.94 100 LEU A CA 1
ATOM 827 C C . LEU A 1 100 ? 5.963 1.136 -19.794 1.00 97.94 100 LEU A C 1
ATOM 829 O O . LEU A 1 100 ? 7.013 0.739 -20.286 1.00 97.94 100 LEU A O 1
ATOM 833 N N . SER A 1 101 ? 4.784 0.955 -20.390 1.00 98.19 101 SER A N 1
ATOM 834 C CA . SER A 1 101 ? 4.647 0.307 -21.696 1.00 98.19 101 SER A CA 1
ATOM 835 C C . SER A 1 101 ? 5.355 1.088 -22.809 1.00 98.19 101 SER A C 1
ATOM 837 O O . SER A 1 101 ? 6.167 0.526 -23.543 1.00 98.19 101 SER A O 1
ATOM 839 N N . ILE A 1 102 ? 5.103 2.397 -22.907 1.00 97.75 102 ILE A N 1
ATOM 840 C CA . ILE A 1 102 ? 5.692 3.257 -23.945 1.00 97.75 102 ILE A CA 1
ATOM 841 C C . ILE A 1 102 ? 7.210 3.344 -23.774 1.00 97.75 102 ILE A C 1
ATOM 843 O O . ILE A 1 102 ? 7.957 3.176 -24.740 1.00 97.75 102 ILE A O 1
ATOM 847 N N . VAL A 1 103 ? 7.674 3.582 -22.544 1.00 97.50 103 VAL A N 1
ATOM 848 C CA . VAL A 1 103 ? 9.106 3.627 -22.233 1.00 97.50 103 VAL A CA 1
ATOM 849 C C . VAL A 1 103 ? 9.751 2.271 -22.483 1.00 97.50 103 VAL A C 1
ATOM 851 O O . VAL A 1 103 ? 10.812 2.224 -23.089 1.00 97.50 103 VAL A O 1
ATOM 854 N N . GLY A 1 104 ? 9.099 1.177 -22.096 1.00 96.12 104 GLY A N 1
ATOM 855 C CA . GLY A 1 104 ? 9.583 -0.177 -22.338 1.00 96.12 104 GLY A CA 1
ATOM 856 C C . GLY A 1 104 ? 9.749 -0.511 -23.821 1.00 96.12 104 GLY A C 1
ATOM 857 O O . GLY A 1 104 ? 10.677 -1.226 -24.186 1.00 96.12 104 GLY A O 1
ATOM 858 N N . ALA A 1 105 ? 8.864 0.003 -24.679 1.00 95.81 105 ALA A N 1
ATOM 859 C CA . ALA A 1 105 ? 8.890 -0.272 -26.114 1.00 95.81 105 ALA A CA 1
ATOM 860 C C . ALA A 1 105 ? 9.873 0.615 -26.895 1.00 95.81 105 ALA A C 1
ATOM 862 O O . ALA A 1 105 ? 10.442 0.171 -27.894 1.00 95.81 105 ALA A O 1
ATOM 863 N N . HIS A 1 106 ? 10.037 1.878 -26.490 1.00 94.25 106 HIS A N 1
ATOM 864 C CA . HIS A 1 106 ? 10.699 2.894 -27.322 1.00 94.25 106 HIS A CA 1
ATOM 865 C C . HIS A 1 106 ? 11.715 3.773 -26.583 1.00 94.25 106 HIS A C 1
ATOM 867 O O . HIS A 1 106 ? 12.439 4.534 -27.224 1.00 94.25 106 HIS A O 1
ATOM 873 N N . GLY A 1 107 ? 11.750 3.724 -25.254 1.00 93.00 107 GLY A N 1
ATOM 874 C CA . GLY A 1 107 ? 12.559 4.606 -24.422 1.00 93.00 107 GLY A CA 1
ATOM 875 C C . GLY A 1 107 ? 13.856 3.965 -23.918 1.00 93.00 107 GLY A C 1
ATOM 876 O O . GLY A 1 107 ? 14.020 2.745 -23.943 1.00 93.00 107 GLY A O 1
ATOM 877 N N . PRO A 1 108 ? 14.795 4.781 -23.410 1.00 94.38 108 PRO A N 1
ATOM 878 C CA . PRO A 1 108 ? 15.951 4.273 -22.685 1.00 94.38 108 PRO A CA 1
ATOM 879 C C . PRO A 1 108 ? 15.529 3.742 -21.308 1.00 94.38 108 PRO A C 1
ATOM 881 O O . PRO A 1 108 ? 14.615 4.280 -20.683 1.00 94.38 108 PRO A O 1
ATOM 884 N N . VAL A 1 109 ? 16.256 2.755 -20.777 1.00 95.38 109 VAL A N 1
ATOM 885 C CA . VAL A 1 109 ? 15.949 2.146 -19.467 1.00 95.38 109 VAL A CA 1
ATOM 886 C C . VAL A 1 109 ? 15.900 3.168 -18.320 1.00 95.38 109 VAL A C 1
ATOM 888 O O . VAL A 1 109 ? 15.077 3.055 -17.425 1.00 95.38 109 VAL A O 1
ATOM 891 N N . TRP A 1 110 ? 16.698 4.238 -18.374 1.00 93.69 110 TRP A N 1
ATOM 892 C CA . TRP A 1 110 ? 16.678 5.307 -17.366 1.00 93.69 110 TRP A CA 1
ATOM 893 C C . TRP A 1 110 ? 15.346 6.061 -17.297 1.00 93.69 110 TRP A C 1
ATOM 895 O O . TRP A 1 110 ? 14.991 6.579 -16.240 1.00 93.69 110 TRP A O 1
ATOM 905 N N . ALA A 1 111 ? 14.586 6.110 -18.394 1.00 95.69 111 ALA A N 1
ATOM 906 C CA . ALA A 1 111 ? 13.295 6.787 -18.419 1.00 95.69 111 ALA A CA 1
ATOM 907 C C . ALA A 1 111 ? 12.231 6.055 -17.583 1.00 95.69 111 ALA A C 1
ATOM 909 O O . ALA A 1 111 ? 11.240 6.679 -17.206 1.00 95.69 111 ALA A O 1
ATOM 910 N N . THR A 1 112 ? 12.438 4.780 -17.216 1.00 96.38 112 THR A N 1
ATOM 911 C CA . THR A 1 112 ? 11.517 4.084 -16.302 1.00 96.38 112 THR A CA 1
ATOM 912 C C . THR A 1 112 ? 11.498 4.758 -14.933 1.00 96.38 112 THR A C 1
ATOM 914 O O . THR A 1 112 ? 10.451 4.815 -14.304 1.00 96.38 112 THR A O 1
ATOM 917 N N . LEU A 1 113 ? 12.628 5.331 -14.494 1.00 96.19 113 LEU A N 1
ATOM 918 C CA . LEU A 1 113 ? 12.721 6.050 -13.222 1.00 96.19 113 LEU A CA 1
ATOM 919 C C . LEU A 1 113 ? 11.748 7.228 -13.168 1.00 96.19 113 LEU A C 1
ATOM 921 O O . LEU A 1 113 ? 11.136 7.451 -12.133 1.00 96.19 113 LEU A O 1
ATOM 925 N N . LEU A 1 114 ? 11.585 7.948 -14.286 1.00 95.38 114 LEU A N 1
ATOM 926 C CA . LEU A 1 114 ? 10.682 9.095 -14.383 1.00 95.38 114 LEU A CA 1
ATOM 927 C C . LEU A 1 114 ? 9.211 8.670 -14.286 1.00 95.38 114 LEU A C 1
ATOM 929 O O . LEU A 1 114 ? 8.402 9.352 -13.663 1.00 95.38 114 LEU A O 1
ATOM 933 N N . VAL A 1 115 ? 8.860 7.536 -14.892 1.00 96.81 115 VAL A N 1
ATOM 934 C CA . VAL A 1 115 ? 7.498 6.995 -14.804 1.00 96.81 115 VAL A CA 1
ATOM 935 C C . VAL A 1 115 ? 7.187 6.558 -13.374 1.00 96.81 115 VAL A C 1
ATOM 937 O O . VAL A 1 115 ? 6.085 6.796 -12.883 1.00 96.81 115 VAL A O 1
ATOM 940 N N . GLU A 1 116 ? 8.171 6.001 -12.671 1.00 96.06 116 GLU A N 1
ATOM 941 C CA . GLU A 1 116 ? 7.996 5.493 -11.311 1.00 96.06 116 GLU A CA 1
ATOM 942 C C . GLU A 1 116 ? 7.813 6.580 -10.244 1.00 96.06 116 GLU A C 1
ATOM 944 O O . GLU A 1 116 ? 7.390 6.257 -9.137 1.00 96.06 116 GLU A O 1
ATOM 949 N N . LEU A 1 117 ? 7.960 7.874 -10.567 1.00 94.69 117 LEU A N 1
ATOM 950 C CA . LEU A 1 117 ? 7.448 8.937 -9.686 1.00 94.69 117 LEU A CA 1
ATOM 951 C C . LEU A 1 117 ? 5.931 8.815 -9.469 1.00 94.69 117 LEU A C 1
ATOM 953 O O . LEU A 1 117 ? 5.432 9.178 -8.404 1.00 94.69 117 LEU A O 1
ATOM 957 N N . LEU A 1 118 ? 5.193 8.281 -10.452 1.00 94.44 118 LEU A N 1
ATOM 958 C CA . LEU A 1 118 ? 3.753 8.036 -10.330 1.00 94.44 118 LEU A CA 1
ATOM 959 C C . LEU A 1 118 ? 3.421 6.929 -9.326 1.00 94.44 118 LEU A C 1
ATOM 961 O O . LEU A 1 118 ? 2.270 6.847 -8.900 1.00 94.44 118 LEU A O 1
ATOM 965 N N . ASN A 1 119 ? 4.393 6.113 -8.905 1.00 91.69 119 ASN A N 1
ATOM 966 C CA . ASN A 1 119 ? 4.185 5.147 -7.833 1.00 91.69 119 ASN A CA 1
ATOM 967 C C . ASN A 1 119 ? 3.758 5.837 -6.532 1.00 91.69 119 ASN A C 1
ATOM 969 O O . ASN A 1 119 ? 2.817 5.381 -5.893 1.00 91.69 119 ASN A O 1
ATOM 973 N N . GLY A 1 120 ? 4.376 6.975 -6.201 1.00 90.06 120 GLY A N 1
ATOM 974 C CA . GLY A 1 120 ? 4.068 7.735 -4.991 1.00 90.06 120 GLY A CA 1
ATOM 975 C C . GLY A 1 120 ? 2.573 7.998 -4.799 1.00 90.06 120 GLY A C 1
ATOM 976 O O . GLY A 1 120 ? 2.008 7.539 -3.810 1.00 90.06 120 GLY A O 1
ATOM 977 N N . PRO A 1 121 ? 1.884 8.674 -5.735 1.00 90.00 121 PRO A N 1
ATOM 978 C CA . PRO A 1 121 ? 0.450 8.888 -5.610 1.00 90.00 121 PRO A CA 1
ATOM 979 C C . PRO A 1 121 ? -0.386 7.620 -5.857 1.00 90.00 121 PRO A C 1
ATOM 981 O O . PRO A 1 121 ? -1.470 7.523 -5.291 1.00 90.00 121 PRO A O 1
ATOM 984 N N . CYS A 1 122 ? 0.074 6.636 -6.643 1.00 89.25 122 CYS A N 1
ATOM 985 C CA . CYS A 1 122 ? -0.664 5.377 -6.831 1.00 89.25 122 CYS A CA 1
ATOM 986 C C . CYS A 1 122 ? -0.742 4.561 -5.531 1.00 89.25 122 CYS A C 1
ATOM 988 O O . CYS A 1 122 ? -1.834 4.219 -5.075 1.00 89.25 122 CYS A O 1
ATOM 990 N N . PHE A 1 123 ? 0.411 4.284 -4.924 1.00 87.62 123 PHE A N 1
ATOM 991 C CA . PHE A 1 123 ? 0.524 3.489 -3.707 1.00 87.62 123 PHE A CA 1
ATOM 992 C C . PHE A 1 123 ? 0.202 4.323 -2.466 1.00 87.62 123 PHE A C 1
ATOM 994 O O . PHE A 1 123 ? -0.658 3.953 -1.670 1.00 87.62 123 PHE A O 1
ATOM 1001 N N . GLY A 1 124 ? 0.817 5.501 -2.337 1.00 82.81 124 GLY A N 1
ATOM 1002 C CA . GLY A 1 124 ? 0.685 6.366 -1.166 1.00 82.81 124 GLY A CA 1
ATOM 1003 C C . GLY A 1 124 ? -0.750 6.824 -0.912 1.00 82.81 124 GLY A C 1
ATOM 1004 O O . GLY A 1 124 ? -1.204 6.746 0.226 1.00 82.81 124 GLY A O 1
ATOM 1005 N N . LEU A 1 125 ? -1.501 7.232 -1.946 1.00 86.31 125 LEU A N 1
ATOM 1006 C CA . LEU A 1 125 ? -2.932 7.553 -1.799 1.00 86.31 125 LEU A CA 1
ATOM 1007 C C . LEU A 1 125 ? -3.802 6.288 -1.787 1.00 86.31 125 LEU A C 1
ATOM 1009 O O . LEU A 1 125 ? -4.783 6.222 -1.051 1.00 86.31 125 LEU A O 1
ATOM 1013 N N . GLY A 1 126 ? -3.459 5.285 -2.601 1.00 82.75 126 GLY A N 1
ATOM 1014 C CA . GLY A 1 126 ? -4.248 4.065 -2.762 1.00 82.75 126 GLY A CA 1
ATOM 1015 C C . GLY A 1 126 ? -4.310 3.221 -1.497 1.00 82.75 126 GLY A C 1
ATOM 1016 O O . GLY A 1 126 ? -5.399 2.963 -0.984 1.00 82.75 126 GLY A O 1
ATOM 1017 N N . TYR A 1 127 ? -3.153 2.816 -0.979 1.00 83.81 127 TYR A N 1
ATOM 1018 C CA . TYR A 1 127 ? -3.058 1.955 0.196 1.00 83.81 127 TYR A CA 1
ATOM 1019 C C . TYR A 1 127 ? -3.621 2.643 1.446 1.00 83.81 127 TYR A C 1
ATOM 1021 O O . TYR A 1 127 ? -4.412 2.055 2.184 1.00 83.81 127 TYR A O 1
ATOM 1029 N N . THR A 1 128 ? -3.310 3.927 1.649 1.00 81.62 128 THR A N 1
ATOM 1030 C CA . THR A 1 128 ? -3.847 4.694 2.787 1.00 81.62 128 THR A CA 1
ATOM 1031 C C . THR A 1 128 ? -5.364 4.848 2.722 1.00 81.62 128 THR A C 1
ATOM 1033 O O . THR A 1 128 ? -6.029 4.641 3.736 1.00 81.62 128 THR A O 1
ATOM 1036 N N . ALA A 1 129 ? -5.939 5.124 1.545 1.00 81.56 129 ALA A N 1
ATOM 1037 C CA . ALA A 1 129 ? -7.389 5.193 1.376 1.00 81.56 129 ALA A CA 1
ATOM 1038 C C . ALA A 1 129 ? -8.065 3.840 1.651 1.00 81.56 129 ALA A C 1
ATOM 1040 O O . ALA A 1 129 ? -9.129 3.799 2.269 1.00 81.56 129 ALA A O 1
ATOM 1041 N N . ILE A 1 130 ? -7.445 2.729 1.240 1.00 83.31 130 ILE A N 1
ATOM 1042 C CA . ILE A 1 130 ? -7.935 1.369 1.508 1.00 83.31 130 ILE A CA 1
ATOM 1043 C C . ILE A 1 130 ? -7.942 1.080 3.015 1.00 83.31 130 ILE A C 1
ATOM 1045 O O . ILE A 1 130 ? -8.968 0.650 3.552 1.00 83.31 130 ILE A O 1
ATOM 1049 N N . VAL A 1 131 ? -6.835 1.356 3.712 1.00 80.56 131 VAL A N 1
ATOM 1050 C CA . VAL A 1 131 ? -6.722 1.149 5.164 1.00 80.56 131 VAL A CA 1
ATOM 1051 C C . VAL A 1 131 ? -7.717 2.039 5.913 1.00 80.56 131 VAL A C 1
ATOM 1053 O O . VAL A 1 131 ? -8.487 1.532 6.732 1.00 80.56 131 VAL A O 1
ATOM 1056 N N . ALA A 1 132 ? -7.791 3.329 5.581 1.00 77.75 132 ALA A N 1
ATOM 1057 C CA . ALA A 1 132 ? -8.731 4.268 6.191 1.00 77.75 132 ALA A CA 1
ATOM 1058 C C . ALA A 1 132 ? -10.192 3.845 5.962 1.00 77.75 132 ALA A C 1
ATOM 1060 O O . ALA A 1 132 ? -10.995 3.826 6.898 1.00 77.75 132 ALA A O 1
ATOM 1061 N N . HIS A 1 133 ? -10.538 3.425 4.740 1.00 78.94 133 HIS A N 1
ATOM 1062 C CA . HIS A 1 133 ? -11.882 2.946 4.437 1.00 78.94 133 HIS A CA 1
ATOM 1063 C C . HIS A 1 133 ? -12.212 1.673 5.218 1.00 78.94 133 HIS A C 1
ATOM 1065 O O . HIS A 1 133 ? -13.267 1.602 5.847 1.00 78.94 133 HIS A O 1
ATOM 1071 N N . SER A 1 134 ? -11.299 0.701 5.250 1.00 77.62 134 SER A N 1
ATOM 1072 C CA . SER A 1 134 ? -11.495 -0.549 5.987 1.00 77.62 134 SER A CA 1
ATOM 1073 C C . SER A 1 134 ? -11.702 -0.308 7.487 1.00 77.62 134 SER A C 1
ATOM 1075 O O . SER A 1 134 ? -12.606 -0.900 8.075 1.00 77.62 134 SER A O 1
ATOM 1077 N N . ALA A 1 135 ? -10.965 0.632 8.090 1.00 75.44 135 ALA A N 1
ATOM 1078 C CA . ALA A 1 135 ? -11.169 1.057 9.472 1.00 75.44 135 ALA A CA 1
ATOM 1079 C C . ALA A 1 135 ? -12.558 1.685 9.675 1.00 75.44 135 ALA A C 1
ATOM 1081 O O . ALA A 1 135 ? -13.243 1.357 10.640 1.00 75.44 135 ALA A O 1
ATOM 1082 N N . SER A 1 136 ? -12.997 2.532 8.738 1.00 75.88 136 SER A N 1
ATOM 1083 C CA . SER A 1 136 ? -14.272 3.257 8.828 1.00 75.88 136 SER A CA 1
ATOM 1084 C C . SER A 1 136 ? -15.515 2.366 8.710 1.00 75.88 136 SER A C 1
ATOM 1086 O O . SER A 1 136 ? -16.538 2.654 9.324 1.00 75.88 136 SER A O 1
ATOM 1088 N N . VAL A 1 137 ? -15.438 1.269 7.947 1.00 75.75 137 VAL A N 1
ATOM 1089 C CA . VAL A 1 137 ? -16.559 0.325 7.756 1.00 75.75 137 VAL A CA 1
ATOM 1090 C C . VAL A 1 137 ? -16.559 -0.814 8.776 1.00 75.75 137 VAL A C 1
ATOM 1092 O O . VAL A 1 137 ? -17.460 -1.656 8.778 1.00 75.75 137 VAL A O 1
ATOM 1095 N N . SER A 1 138 ? -15.538 -0.872 9.630 1.00 72.00 138 SER A N 1
ATOM 1096 C CA . SER A 1 138 ? -15.368 -1.949 10.594 1.00 72.00 138 SER A CA 1
ATOM 1097 C C . SER A 1 138 ? -16.370 -1.857 11.741 1.00 72.00 138 SER A C 1
ATOM 1099 O O . SER A 1 138 ? -16.462 -0.817 12.391 1.00 72.00 138 SER A O 1
ATOM 1101 N N . PRO A 1 139 ? -17.056 -2.961 12.086 1.00 72.44 139 PRO A N 1
ATOM 1102 C CA . PRO A 1 139 ? -17.821 -3.040 13.316 1.00 72.44 139 PRO A CA 1
ATOM 1103 C C . PRO A 1 139 ? -16.941 -2.776 14.547 1.00 72.44 139 PRO A C 1
ATOM 1105 O O . PRO A 1 139 ? -15.751 -3.137 14.542 1.00 72.44 139 PRO A O 1
ATOM 1108 N N . PRO A 1 140 ? -17.520 -2.248 15.635 1.00 65.00 140 PRO A N 1
ATOM 1109 C CA . PRO A 1 140 ? -16.756 -1.908 16.822 1.00 65.00 140 PRO A CA 1
ATOM 1110 C C . PRO A 1 140 ? -15.968 -3.091 17.403 1.00 65.00 140 PRO A C 1
ATOM 1112 O O . PRO A 1 140 ? -16.466 -4.223 17.512 1.00 65.00 140 PRO A O 1
ATOM 1115 N N . GLY A 1 141 ? -14.694 -2.839 17.715 1.00 70.62 141 GLY A N 1
ATOM 1116 C CA . GLY A 1 141 ? -13.738 -3.848 18.179 1.00 70.62 141 GLY A CA 1
ATOM 1117 C C . GLY A 1 141 ? -13.250 -4.841 17.112 1.00 70.62 141 GLY A C 1
ATOM 1118 O O . GLY A 1 141 ? -12.657 -5.857 17.470 1.00 70.62 141 GLY A O 1
ATOM 1119 N N . THR A 1 142 ? -13.495 -4.600 15.814 1.00 71.88 142 THR A N 1
ATOM 1120 C CA . THR A 1 142 ? -13.054 -5.502 14.723 1.00 71.88 142 THR A CA 1
ATOM 1121 C C . THR A 1 142 ? -12.163 -4.860 13.655 1.00 71.88 142 THR A C 1
ATOM 1123 O O . THR A 1 142 ? -11.806 -5.540 12.695 1.00 71.88 142 THR A O 1
ATOM 1126 N N . SER A 1 143 ? -11.735 -3.606 13.850 1.00 72.12 143 SER A N 1
ATOM 1127 C CA . SER A 1 143 ? -10.929 -2.835 12.882 1.00 72.12 143 SER A CA 1
ATOM 1128 C C . SER A 1 143 ? -9.689 -3.584 12.386 1.00 72.12 143 SER A C 1
ATOM 1130 O O . SER A 1 143 ? -9.517 -3.775 11.186 1.00 72.12 143 SER A O 1
ATOM 1132 N N . THR A 1 144 ? -8.893 -4.147 13.299 1.00 73.25 144 THR A N 1
ATOM 1133 C CA . THR A 1 144 ? -7.703 -4.937 12.947 1.00 73.25 144 THR A CA 1
ATOM 1134 C C . THR A 1 144 ? -8.035 -6.160 12.086 1.00 73.25 144 THR A C 1
ATOM 1136 O O . THR A 1 144 ? -7.266 -6.508 11.196 1.00 73.25 144 THR A O 1
ATOM 1139 N N . ILE A 1 145 ? -9.185 -6.810 12.309 1.00 78.38 145 ILE A N 1
ATOM 1140 C CA . ILE A 1 145 ? -9.597 -8.004 11.552 1.00 78.38 145 ILE A CA 1
ATOM 1141 C C . ILE A 1 145 ? -9.990 -7.619 10.124 1.00 78.38 145 ILE A C 1
ATOM 1143 O O . ILE A 1 145 ? -9.582 -8.286 9.177 1.00 78.38 145 ILE A O 1
ATOM 1147 N N . VAL A 1 146 ? -10.781 -6.557 9.968 1.00 77.94 146 VAL A N 1
ATOM 1148 C CA . VAL A 1 146 ? -11.228 -6.084 8.651 1.00 77.94 146 VAL A CA 1
ATOM 1149 C C . VAL A 1 146 ? -10.049 -5.516 7.861 1.00 77.94 146 VAL A C 1
ATOM 1151 O O . VAL A 1 146 ? -9.902 -5.867 6.696 1.00 77.94 146 VAL A O 1
ATOM 1154 N N . GLN A 1 147 ? -9.166 -4.736 8.492 1.00 80.69 147 GLN A N 1
ATOM 1155 C CA . GLN A 1 147 ? -7.917 -4.271 7.877 1.00 80.69 147 GLN A CA 1
ATOM 1156 C C . GLN A 1 147 ? -7.042 -5.443 7.423 1.00 80.69 147 GLN A C 1
ATOM 1158 O O . GLN A 1 147 ? -6.597 -5.467 6.282 1.00 80.69 147 GLN A O 1
ATOM 1163 N N . SER A 1 148 ? -6.860 -6.462 8.272 1.00 81.31 148 SER A N 1
ATOM 1164 C CA . SER A 1 148 ? -6.086 -7.656 7.903 1.00 81.31 148 SER A CA 1
ATOM 1165 C C . SER A 1 148 ? -6.706 -8.391 6.714 1.00 81.31 148 SER A C 1
ATOM 1167 O O . SER A 1 148 ? -5.993 -8.813 5.811 1.00 81.31 148 SER A O 1
ATOM 1169 N N . LEU A 1 149 ? -8.035 -8.530 6.679 1.00 86.06 149 LEU A N 1
ATOM 1170 C CA . LEU A 1 149 ? -8.739 -9.158 5.560 1.00 86.06 149 LEU A CA 1
ATOM 1171 C C . LEU A 1 149 ? -8.550 -8.375 4.256 1.00 86.06 149 LEU A C 1
ATOM 1173 O O . LEU A 1 149 ? -8.286 -8.959 3.210 1.00 86.06 149 LEU A O 1
ATOM 1177 N N . VAL A 1 150 ? -8.687 -7.055 4.323 1.00 86.06 150 VAL A N 1
ATOM 1178 C CA . VAL A 1 150 ? -8.520 -6.165 3.175 1.00 86.06 150 VAL A CA 1
ATOM 1179 C C . VAL A 1 150 ? -7.067 -6.180 2.686 1.00 86.06 150 VAL A C 1
ATOM 1181 O O . VAL A 1 150 ? -6.843 -6.246 1.481 1.00 86.06 150 VAL A O 1
ATOM 1184 N N . ASN A 1 151 ? -6.088 -6.248 3.590 1.00 83.06 151 ASN A N 1
ATOM 1185 C CA . ASN A 1 151 ? -4.682 -6.431 3.228 1.00 83.06 151 ASN A CA 1
ATOM 1186 C C . ASN A 1 151 ? -4.422 -7.800 2.583 1.00 83.06 151 ASN A C 1
ATOM 1188 O O . ASN A 1 151 ? -3.686 -7.872 1.609 1.00 83.06 151 ASN A O 1
ATOM 1192 N N . ILE A 1 152 ? -5.078 -8.880 3.027 1.00 83.94 152 ILE A N 1
ATOM 1193 C CA . ILE A 1 152 ? -5.013 -10.181 2.329 1.00 83.94 152 ILE A CA 1
ATOM 1194 C C . ILE A 1 152 ? -5.545 -10.054 0.893 1.00 83.94 152 ILE A C 1
ATOM 1196 O O . ILE A 1 152 ? -4.965 -10.624 -0.034 1.00 83.94 152 ILE A O 1
ATOM 1200 N N . CYS A 1 153 ? -6.630 -9.303 0.683 1.00 88.56 153 CYS A N 1
ATOM 1201 C CA . CYS A 1 153 ? -7.135 -9.023 -0.661 1.00 88.56 153 CYS A CA 1
ATOM 1202 C C . CYS A 1 153 ? -6.109 -8.257 -1.510 1.00 88.56 153 CYS A C 1
ATOM 1204 O O . CYS A 1 153 ? -5.905 -8.622 -2.666 1.00 88.56 153 CYS A O 1
ATOM 1206 N N . TYR A 1 154 ? -5.469 -7.233 -0.943 1.00 88.69 154 TYR A N 1
ATOM 1207 C CA . TYR A 1 154 ? -4.477 -6.409 -1.634 1.00 88.69 154 TYR A CA 1
ATOM 1208 C C . TYR A 1 154 ? -3.183 -7.192 -1.925 1.00 88.69 154 TYR A C 1
ATOM 1210 O O . TYR A 1 154 ? -2.878 -7.466 -3.084 1.00 88.69 154 TYR A O 1
ATOM 1218 N N . ASP A 1 155 ? -2.468 -7.617 -0.882 1.00 83.25 155 ASP A N 1
ATOM 1219 C CA . ASP A 1 155 ? -1.134 -8.213 -0.990 1.00 83.25 155 ASP A CA 1
ATOM 1220 C C . ASP A 1 155 ? -1.193 -9.646 -1.509 1.00 83.25 155 ASP A C 1
ATOM 1222 O O . ASP A 1 155 ? -0.472 -10.009 -2.424 1.00 83.25 155 ASP A O 1
ATOM 1226 N N . SER A 1 156 ? -2.040 -10.508 -0.938 1.00 85.94 156 SER A N 1
ATOM 1227 C CA . SER A 1 156 ? -1.984 -11.939 -1.266 1.00 85.94 156 SER A CA 1
ATOM 1228 C C . SER A 1 156 ? -2.738 -12.252 -2.552 1.00 85.94 156 SER A C 1
ATOM 1230 O O . SER A 1 156 ? -2.171 -12.795 -3.497 1.00 85.94 156 SER A O 1
ATOM 1232 N N . VAL A 1 157 ? -4.028 -11.915 -2.604 1.00 90.62 157 VAL A N 1
ATOM 1233 C CA . VAL A 1 157 ? -4.871 -12.251 -3.762 1.00 90.62 157 VAL A CA 1
ATOM 1234 C C . VAL A 1 157 ? -4.505 -11.379 -4.962 1.00 90.62 157 VAL A C 1
ATOM 1236 O O . VAL A 1 157 ? -4.351 -11.905 -6.066 1.00 90.62 157 VAL A O 1
ATOM 1239 N N . GLY A 1 158 ? -4.313 -10.074 -4.745 1.00 91.19 158 GLY A N 1
ATOM 1240 C CA . GLY A 1 158 ? -3.883 -9.134 -5.778 1.00 91.19 158 GLY A CA 1
ATOM 1241 C C . GLY A 1 158 ? -2.542 -9.525 -6.401 1.00 91.19 158 GLY A C 1
ATOM 1242 O O . GLY A 1 158 ? -2.482 -9.723 -7.616 1.00 91.19 158 GLY A O 1
ATOM 1243 N N . TYR A 1 159 ? -1.487 -9.738 -5.603 1.00 91.81 159 TYR A N 1
ATOM 1244 C CA . TYR A 1 159 ? -0.174 -10.092 -6.165 1.00 91.81 159 TYR A CA 1
ATOM 1245 C C . TYR A 1 159 ? -0.148 -11.494 -6.768 1.00 91.81 159 TYR A C 1
ATOM 1247 O O . TYR A 1 159 ? 0.555 -11.712 -7.756 1.00 91.81 159 TYR A O 1
ATOM 1255 N N . ALA A 1 160 ? -0.908 -12.453 -6.228 1.00 91.56 160 ALA A N 1
ATOM 1256 C CA . ALA A 1 160 ? -1.024 -13.772 -6.848 1.00 91.56 160 ALA A CA 1
ATOM 1257 C C . ALA A 1 160 ? -1.659 -13.672 -8.243 1.00 91.56 160 ALA A C 1
ATOM 1259 O O . ALA A 1 160 ? -1.157 -14.268 -9.199 1.00 91.56 160 ALA A O 1
ATOM 1260 N N . MET A 1 161 ? -2.722 -12.870 -8.380 1.00 92.19 161 MET A N 1
ATOM 1261 C CA . MET A 1 161 ? -3.349 -12.592 -9.672 1.00 92.19 161 MET A CA 1
ATOM 1262 C C . MET A 1 161 ? -2.379 -11.872 -10.617 1.00 92.19 161 MET A C 1
ATOM 1264 O O . MET A 1 161 ? -2.259 -12.267 -11.776 1.00 92.19 161 MET A O 1
ATOM 1268 N N . ALA A 1 162 ? -1.638 -10.879 -10.119 1.00 93.12 162 ALA A N 1
ATOM 1269 C CA . ALA A 1 162 ? -0.625 -10.164 -10.892 1.00 93.12 162 ALA A CA 1
ATOM 1270 C C . ALA A 1 162 ? 0.513 -11.068 -11.369 1.00 93.12 162 ALA A C 1
ATOM 1272 O O . ALA A 1 162 ? 0.928 -10.966 -12.516 1.00 93.12 162 ALA A O 1
ATOM 1273 N N . SER A 1 163 ? 0.995 -11.970 -10.517 1.00 93.25 163 SER A N 1
ATOM 1274 C CA . SER A 1 163 ? 2.073 -12.904 -10.853 1.00 93.25 163 SER A CA 1
ATOM 1275 C C . SER A 1 163 ? 1.618 -13.912 -11.910 1.00 93.25 163 SER A C 1
ATOM 1277 O O . SER A 1 163 ? 2.324 -14.174 -12.880 1.00 93.25 163 SER A O 1
ATOM 1279 N N . LEU A 1 164 ? 0.406 -14.458 -11.771 1.00 94.50 164 LEU A N 1
ATOM 1280 C CA . LEU A 1 164 ? -0.135 -15.403 -12.746 1.00 94.50 164 LEU A CA 1
ATOM 1281 C C . LEU A 1 164 ? -0.405 -14.727 -14.097 1.00 94.50 164 LEU A C 1
ATOM 1283 O O . LEU A 1 164 ? 0.076 -15.186 -15.132 1.00 94.50 164 LEU A O 1
ATOM 1287 N N . MET A 1 165 ? -1.174 -13.635 -14.097 1.00 93.56 165 MET A N 1
ATOM 1288 C CA . MET A 1 165 ? -1.540 -12.932 -15.330 1.00 93.56 165 MET A CA 1
ATOM 1289 C C . MET A 1 165 ? -0.335 -12.237 -15.961 1.00 93.56 165 MET A C 1
ATOM 1291 O O . MET A 1 165 ? -0.159 -12.304 -17.175 1.00 93.56 165 MET A O 1
ATOM 1295 N N . GLY A 1 166 ? 0.516 -11.621 -15.142 1.00 94.00 166 GLY A N 1
ATOM 1296 C CA . GLY A 1 166 ? 1.760 -10.993 -15.564 1.00 94.00 166 GLY A CA 1
ATOM 1297 C C . GLY A 1 166 ? 2.689 -11.994 -16.234 1.00 94.00 166 GLY A C 1
ATOM 1298 O O . GLY A 1 166 ? 3.141 -11.731 -17.336 1.00 94.00 166 GLY A O 1
ATOM 1299 N N . GLY A 1 167 ? 2.886 -13.190 -15.674 1.00 95.62 167 GLY A N 1
ATOM 1300 C CA . GLY A 1 167 ? 3.744 -14.210 -16.289 1.00 95.62 167 GLY A CA 1
ATOM 1301 C C . GLY A 1 167 ? 3.236 -14.691 -17.654 1.00 95.62 167 GLY A C 1
ATOM 1302 O O . GLY A 1 167 ? 4.014 -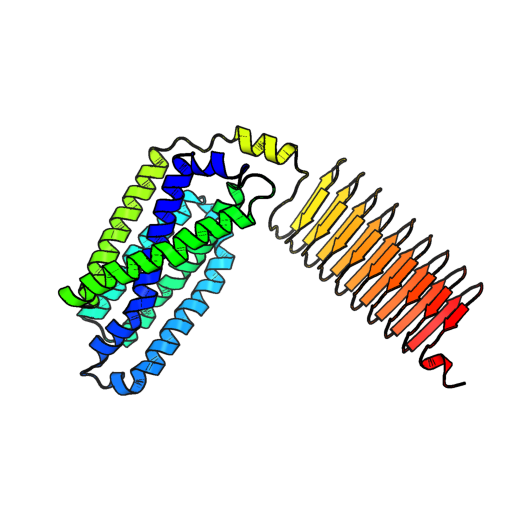14.835 -18.603 1.00 95.62 167 GLY A O 1
ATOM 1303 N N . LEU A 1 168 ? 1.921 -14.889 -17.788 1.00 96.94 168 LEU A N 1
ATOM 1304 C CA . LEU A 1 168 ? 1.292 -15.269 -19.059 1.00 96.94 168 LEU A CA 1
ATOM 1305 C C . LEU A 1 168 ? 1.400 -14.157 -20.114 1.00 96.94 168 LEU A C 1
ATOM 1307 O O . LEU A 1 168 ? 1.702 -14.419 -21.279 1.00 96.94 168 LEU A O 1
ATOM 1311 N N . LEU A 1 169 ? 1.180 -12.904 -19.717 1.00 97.12 169 LEU A N 1
ATOM 1312 C CA . LEU A 1 169 ? 1.283 -11.755 -20.616 1.00 97.12 169 LEU A CA 1
ATOM 1313 C C . LEU A 1 169 ? 2.738 -11.439 -20.975 1.00 97.12 169 LEU A C 1
ATOM 1315 O O . LEU A 1 169 ? 3.030 -11.162 -22.132 1.00 97.12 169 LEU A O 1
ATOM 1319 N N . PHE A 1 170 ? 3.662 -11.538 -20.022 1.00 97.19 170 PHE A N 1
ATOM 1320 C CA . PHE A 1 170 ? 5.085 -11.291 -20.238 1.00 97.19 170 PHE A CA 1
ATOM 1321 C C . PHE A 1 170 ? 5.682 -12.315 -21.208 1.00 97.19 170 PHE A C 1
ATOM 1323 O O . PHE A 1 170 ? 6.423 -11.949 -22.113 1.00 97.19 170 PHE A O 1
ATOM 1330 N N . SER A 1 171 ? 5.317 -13.594 -21.077 1.00 96.56 171 SER A N 1
ATOM 1331 C CA . SER A 1 171 ? 5.795 -14.649 -21.985 1.00 96.56 171 SER A CA 1
ATOM 1332 C C . SER A 1 171 ? 5.247 -14.538 -23.413 1.00 96.56 171 SER A C 1
ATOM 1334 O O . SER A 1 171 ? 5.903 -14.996 -24.346 1.00 96.56 171 SER A O 1
ATOM 1336 N N . SER A 1 172 ? 4.072 -13.930 -23.602 1.00 96.31 172 SER A N 1
ATOM 1337 C CA . SER A 1 172 ? 3.421 -13.810 -24.914 1.00 96.31 172 SER A CA 1
ATOM 1338 C C . SER A 1 172 ? 3.661 -12.467 -25.610 1.00 96.31 172 SER A C 1
ATOM 1340 O O . SER A 1 172 ? 3.825 -12.437 -26.828 1.00 96.31 172 SER A O 1
ATOM 1342 N N . LEU A 1 173 ? 3.686 -11.364 -24.858 1.00 95.44 173 LEU A N 1
ATOM 1343 C CA . LEU A 1 173 ? 3.747 -9.990 -25.374 1.00 95.44 173 LEU A CA 1
ATOM 1344 C C . LEU A 1 173 ? 5.013 -9.227 -24.940 1.00 95.44 173 LEU A C 1
ATOM 1346 O O . LEU A 1 173 ? 5.196 -8.075 -25.339 1.00 95.44 173 LEU A O 1
ATOM 1350 N N . GLY A 1 174 ? 5.868 -9.833 -24.110 1.00 96.44 174 GLY A N 1
ATOM 1351 C CA . GLY A 1 174 ? 6.995 -9.159 -23.465 1.00 96.44 174 GLY A CA 1
ATOM 1352 C C . GLY A 1 174 ? 6.564 -8.158 -22.386 1.00 96.44 174 GLY A C 1
ATOM 1353 O O . GLY A 1 174 ? 5.375 -7.917 -22.157 1.00 96.44 174 GLY A O 1
ATOM 1354 N N . GLY A 1 175 ? 7.547 -7.530 -21.734 1.00 95.50 175 GLY A N 1
ATOM 1355 C CA . GLY A 1 175 ? 7.310 -6.505 -20.710 1.00 95.50 175 GLY A CA 1
ATOM 1356 C C . GLY A 1 175 ? 6.425 -5.339 -21.182 1.00 95.50 175 GLY A C 1
ATOM 1357 O O . GLY A 1 175 ? 5.393 -5.082 -20.557 1.00 95.50 175 GLY A O 1
ATOM 1358 N N . PRO A 1 176 ? 6.743 -4.666 -22.308 1.00 97.06 176 PRO A N 1
ATOM 1359 C CA . PRO A 1 176 ? 5.969 -3.511 -22.766 1.00 97.06 176 PRO A CA 1
ATOM 1360 C C . PRO A 1 176 ? 4.508 -3.845 -23.085 1.00 97.06 176 PRO A C 1
ATOM 1362 O O . PRO A 1 176 ? 3.604 -3.087 -22.726 1.00 97.06 176 PRO A O 1
ATOM 1365 N N . GLY A 1 177 ? 4.256 -4.992 -23.723 1.00 97.12 177 GLY A N 1
ATOM 1366 C CA . GLY A 1 177 ? 2.905 -5.438 -24.057 1.00 97.12 177 GLY A CA 1
ATOM 1367 C C . GLY A 1 177 ? 2.088 -5.837 -22.826 1.00 97.12 177 GLY A C 1
ATOM 1368 O O . GLY A 1 177 ? 0.910 -5.493 -22.735 1.00 97.12 177 GLY A O 1
ATOM 1369 N N . MET A 1 178 ? 2.715 -6.476 -21.834 1.00 97.94 178 MET A N 1
ATOM 1370 C CA . MET A 1 178 ? 2.081 -6.762 -20.543 1.00 97.94 178 MET A CA 1
ATOM 1371 C C . MET A 1 178 ? 1.624 -5.474 -19.843 1.00 97.94 178 MET A C 1
ATOM 1373 O O . MET A 1 178 ? 0.468 -5.388 -19.421 1.00 97.94 178 MET A O 1
ATOM 1377 N N . TYR A 1 179 ? 2.486 -4.453 -19.764 1.00 98.12 179 TYR A N 1
ATOM 1378 C CA . TYR A 1 179 ? 2.125 -3.168 -19.156 1.00 98.12 179 TYR A CA 1
ATOM 1379 C C . TYR A 1 179 ? 1.046 -2.412 -19.941 1.00 98.12 179 TYR A C 1
ATOM 1381 O O . TYR A 1 179 ? 0.223 -1.734 -19.328 1.00 98.12 179 TYR A O 1
ATOM 1389 N N . LEU A 1 180 ? 0.977 -2.571 -21.269 1.00 98.19 180 LEU A N 1
ATOM 1390 C CA . LEU A 1 180 ? -0.107 -2.002 -22.077 1.00 98.19 180 LEU A CA 1
ATOM 1391 C C . LEU A 1 180 ? -1.461 -2.602 -21.690 1.00 98.19 180 LEU A C 1
ATOM 1393 O O . LEU A 1 180 ? -2.419 -1.870 -21.438 1.00 98.19 180 LEU A O 1
ATOM 1397 N N . VAL A 1 181 ? -1.536 -3.936 -21.626 1.00 97.88 181 VAL A N 1
ATOM 1398 C CA . VAL A 1 181 ? -2.759 -4.655 -21.240 1.00 97.88 181 VAL A CA 1
ATOM 1399 C C . VAL A 1 181 ? -3.161 -4.287 -19.811 1.00 97.88 181 VAL A C 1
ATOM 1401 O O . VAL A 1 181 ? -4.330 -3.982 -19.566 1.00 97.88 181 VAL A O 1
ATOM 1404 N N . ALA A 1 182 ? -2.195 -4.229 -18.890 1.00 97.25 182 ALA A N 1
ATOM 1405 C CA . ALA A 1 182 ? -2.427 -3.796 -17.516 1.00 97.25 182 ALA A CA 1
ATOM 1406 C C . ALA A 1 182 ? -2.952 -2.348 -17.459 1.00 97.25 182 ALA A C 1
ATOM 1408 O O . ALA A 1 182 ? -3.945 -2.082 -16.784 1.00 97.25 182 ALA A O 1
ATOM 1409 N N . GLY A 1 183 ? -2.372 -1.429 -18.236 1.00 97.50 183 GLY A N 1
ATOM 1410 C CA . GLY A 1 183 ? -2.850 -0.052 -18.354 1.00 97.50 183 GLY A CA 1
ATOM 1411 C C . GLY A 1 183 ? -4.293 0.020 -18.853 1.00 97.50 183 GLY A C 1
ATOM 1412 O O . GLY A 1 183 ? -5.141 0.620 -18.195 1.00 97.50 183 GLY A O 1
ATOM 1413 N N . ILE A 1 184 ? -4.621 -0.655 -19.959 1.00 97.56 184 ILE A N 1
ATOM 1414 C CA . ILE A 1 184 ? -6.000 -0.712 -20.479 1.00 97.56 184 ILE A CA 1
ATOM 1415 C C . ILE A 1 184 ? -6.956 -1.253 -19.409 1.00 97.56 184 ILE A C 1
ATOM 1417 O O . ILE A 1 184 ? -8.030 -0.687 -19.200 1.00 97.56 184 ILE A O 1
ATOM 1421 N N . SER A 1 185 ? -6.559 -2.300 -18.682 1.00 97.00 185 SER A N 1
ATOM 1422 C CA . SER A 1 185 ? -7.376 -2.840 -17.595 1.00 97.00 185 SER A CA 1
ATOM 1423 C C . SER A 1 185 ? -7.554 -1.854 -16.431 1.00 97.00 185 SER A C 1
ATOM 1425 O O . SER A 1 185 ? -8.655 -1.765 -15.897 1.00 97.00 185 SER A O 1
ATOM 1427 N N . ALA A 1 186 ? -6.551 -1.032 -16.098 1.00 96.94 186 ALA A N 1
ATOM 1428 C CA . ALA A 1 186 ? -6.677 0.034 -15.101 1.00 96.94 186 ALA A CA 1
ATOM 1429 C C . ALA A 1 186 ? -7.665 1.129 -15.536 1.00 96.94 186 ALA A C 1
ATOM 1431 O O . ALA A 1 186 ? -8.472 1.581 -14.723 1.00 96.94 186 ALA A O 1
ATOM 1432 N N . MET A 1 187 ? -7.685 1.494 -16.824 1.00 97.31 187 MET A N 1
ATOM 1433 C CA . MET A 1 187 ? -8.696 2.408 -17.374 1.00 97.31 187 MET A CA 1
ATOM 1434 C C . MET A 1 187 ? -10.108 1.818 -17.267 1.00 97.31 187 MET A C 1
ATOM 1436 O O . MET A 1 187 ? -11.047 2.506 -16.866 1.00 97.31 187 MET A O 1
ATOM 1440 N N . VAL A 1 188 ? -10.273 0.531 -17.585 1.00 97.56 188 VAL A N 1
ATOM 1441 C CA . VAL A 1 188 ? -11.562 -0.157 -17.422 1.00 97.56 188 VAL A CA 1
ATOM 1442 C C . VAL A 1 188 ? -11.981 -0.166 -15.950 1.00 97.56 188 VAL A C 1
ATOM 1444 O O . VAL A 1 188 ? -13.116 0.196 -15.643 1.00 97.56 188 VAL A O 1
ATOM 1447 N N . THR A 1 189 ? -11.070 -0.489 -15.029 1.00 96.12 189 THR A N 1
ATOM 1448 C CA . THR A 1 189 ? -11.327 -0.463 -13.581 1.00 96.12 189 THR A CA 1
ATOM 1449 C C . THR A 1 189 ? -11.721 0.928 -13.092 1.00 96.12 189 THR A C 1
ATOM 1451 O O . THR A 1 189 ? -12.666 1.044 -12.317 1.00 96.12 189 THR A O 1
ATOM 1454 N N . PHE A 1 190 ? -11.076 1.990 -13.581 1.00 96.25 190 PHE A N 1
ATOM 1455 C CA . PHE A 1 190 ? -11.456 3.372 -13.284 1.00 96.25 190 PHE A CA 1
ATOM 1456 C C . PHE A 1 190 ? -12.905 3.671 -13.693 1.00 96.25 190 PHE A C 1
ATOM 1458 O O . PHE A 1 190 ? -13.689 4.177 -12.887 1.00 96.25 190 PHE A O 1
ATOM 1465 N N . LEU A 1 191 ? -13.289 3.315 -14.922 1.00 95.31 191 LEU A N 1
ATOM 1466 C CA . LEU A 1 191 ? -14.652 3.521 -15.419 1.00 95.31 191 LEU A CA 1
ATOM 1467 C C . LEU A 1 191 ? -15.679 2.705 -14.623 1.00 95.31 191 LEU A C 1
ATOM 1469 O O . LEU A 1 191 ? -16.740 3.224 -14.272 1.00 95.31 191 LEU A O 1
ATOM 1473 N N . LEU A 1 192 ? -15.354 1.451 -14.292 1.00 94.19 192 LEU A N 1
ATOM 1474 C CA . LEU A 1 192 ? -16.193 0.592 -13.455 1.00 94.19 192 LEU A CA 1
ATOM 1475 C C . LEU A 1 192 ? -16.326 1.139 -12.031 1.00 94.19 192 LEU A C 1
ATOM 1477 O O . LEU A 1 192 ? -17.418 1.098 -11.463 1.00 94.19 192 LEU A O 1
ATOM 1481 N N . HIS A 1 193 ? -15.256 1.696 -11.463 1.00 93.25 193 HIS A N 1
ATOM 1482 C CA . HIS A 1 193 ? -15.287 2.306 -10.139 1.00 93.25 193 HIS A CA 1
ATOM 1483 C C . HIS A 1 193 ? -16.168 3.561 -10.133 1.00 93.25 193 HIS A C 1
ATOM 1485 O O . HIS A 1 193 ? -17.061 3.672 -9.294 1.00 93.25 193 HIS A O 1
ATOM 1491 N N . LEU A 1 194 ? -16.030 4.449 -11.124 1.00 91.19 194 LEU A N 1
ATOM 1492 C CA . LEU A 1 194 ? -16.927 5.600 -11.290 1.00 91.19 194 LEU A CA 1
ATOM 1493 C C . LEU A 1 194 ? -18.391 5.184 -11.458 1.00 91.19 194 LEU A C 1
ATOM 1495 O O . LEU A 1 194 ? -19.288 5.808 -10.886 1.00 91.19 194 LEU A O 1
ATOM 1499 N N . LEU A 1 195 ? -18.642 4.122 -12.224 1.00 90.19 195 LEU A N 1
ATOM 1500 C CA . LEU A 1 195 ? -19.982 3.574 -12.386 1.00 90.19 195 LEU A CA 1
ATOM 1501 C C . LEU A 1 195 ? -20.521 3.025 -11.057 1.00 90.19 195 LEU A C 1
ATOM 1503 O O . LEU A 1 195 ? -21.672 3.287 -10.716 1.00 90.19 195 LEU A O 1
ATOM 1507 N N . SER A 1 196 ? -19.687 2.336 -10.273 1.00 88.38 196 SER A N 1
ATOM 1508 C CA . SER A 1 196 ? -20.062 1.806 -8.958 1.00 88.38 196 SER A CA 1
ATOM 1509 C C . SER A 1 196 ? -20.450 2.916 -7.978 1.00 88.38 196 SER A C 1
ATOM 1511 O O . SER A 1 196 ? -21.452 2.780 -7.280 1.00 88.38 196 SER A O 1
ATOM 1513 N N . ILE A 1 197 ? -19.750 4.056 -8.004 1.00 84.81 197 ILE A N 1
ATOM 1514 C CA . ILE A 1 197 ? -20.079 5.231 -7.185 1.00 84.81 197 ILE A CA 1
ATOM 1515 C C . ILE A 1 197 ? -21.454 5.794 -7.560 1.00 84.81 197 ILE A C 1
ATOM 1517 O O . ILE A 1 197 ? -22.193 6.234 -6.684 1.00 84.81 197 ILE A O 1
ATOM 1521 N N . ARG A 1 198 ? -21.812 5.789 -8.851 1.00 83.00 198 ARG A N 1
ATOM 1522 C CA . ARG A 1 198 ? -23.109 6.305 -9.321 1.00 83.00 198 ARG A CA 1
ATOM 1523 C C . ARG A 1 198 ? -24.2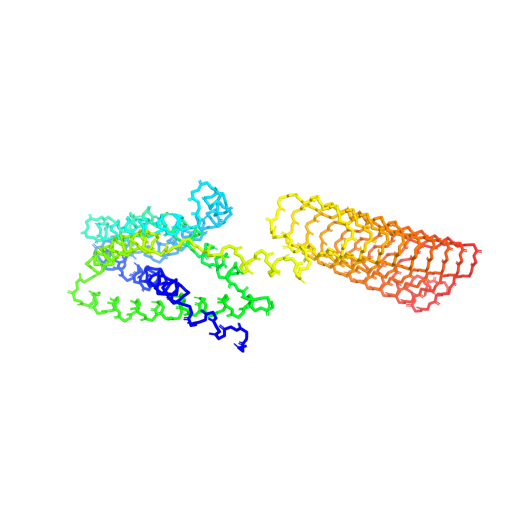70 5.344 -9.075 1.00 83.00 198 ARG A C 1
ATOM 1525 O O . ARG A 1 198 ? -25.388 5.803 -8.867 1.00 83.00 198 ARG A O 1
ATOM 1532 N N . LEU A 1 199 ? -24.026 4.036 -9.161 1.00 80.62 199 LEU A N 1
ATOM 1533 C CA . LEU A 1 199 ? -25.065 3.007 -9.052 1.00 80.62 199 LEU A CA 1
ATOM 1534 C C . LEU A 1 199 ? -25.342 2.576 -7.610 1.00 80.62 199 LEU A C 1
ATOM 1536 O O . LEU A 1 199 ? -26.455 2.150 -7.300 1.00 80.62 199 LEU A O 1
ATOM 1540 N N . LEU A 1 200 ? -24.350 2.656 -6.723 1.00 71.81 200 LEU A N 1
ATOM 1541 C CA . LEU A 1 200 ? -24.537 2.323 -5.318 1.00 71.81 200 LEU A CA 1
ATOM 1542 C C . LEU A 1 200 ? -25.155 3.533 -4.595 1.00 71.81 200 LEU A C 1
ATOM 1544 O O . LEU A 1 200 ? -24.605 4.630 -4.679 1.00 71.81 200 LEU A O 1
ATOM 1548 N N . PRO A 1 201 ? -26.272 3.368 -3.856 1.00 55.50 201 PRO A N 1
ATOM 1549 C CA . PRO A 1 201 ? -26.812 4.455 -3.043 1.00 55.50 201 PRO A CA 1
ATOM 1550 C C . PRO A 1 201 ? -25.742 4.955 -2.052 1.00 55.50 201 PRO A C 1
ATOM 1552 O O . PRO A 1 201 ? -24.852 4.183 -1.686 1.00 55.50 201 PRO A O 1
ATOM 1555 N N . PRO A 1 202 ? -25.806 6.195 -1.542 1.00 54.66 202 PRO A N 1
ATOM 1556 C CA . PRO A 1 202 ? -24.909 6.631 -0.471 1.00 54.66 202 PRO A CA 1
ATOM 1557 C C . PRO A 1 202 ? -24.981 5.668 0.730 1.00 54.66 202 PRO A C 1
ATOM 1559 O O . PRO A 1 202 ? -25.975 4.958 0.925 1.00 54.66 202 PRO A O 1
ATOM 1562 N N . ALA A 1 203 ? -23.884 5.512 1.480 1.00 51.22 203 ALA A N 1
ATOM 1563 C CA . ALA A 1 203 ? -23.878 4.745 2.734 1.00 51.22 203 ALA A CA 1
ATOM 1564 C C . ALA A 1 203 ? -24.994 5.263 3.640 1.00 51.22 203 ALA A C 1
ATOM 1566 O O . ALA A 1 203 ? -25.112 6.470 3.834 1.00 51.22 203 ALA A O 1
ATOM 1567 N N . GLN A 1 204 ? -25.857 4.365 4.126 1.00 41.00 204 GLN A N 1
ATOM 1568 C CA . GLN A 1 204 ? -26.906 4.750 5.056 1.00 41.00 204 GLN A CA 1
ATOM 1569 C C . GLN A 1 204 ? -26.223 5.136 6.371 1.00 41.00 204 GLN A C 1
ATOM 1571 O O . GLN A 1 204 ? -25.813 4.295 7.165 1.00 41.00 204 GLN A O 1
ATOM 1576 N N . ASP A 1 205 ? -26.077 6.443 6.549 1.00 39.44 205 ASP A N 1
ATOM 1577 C CA . ASP A 1 205 ? -25.375 7.154 7.622 1.00 39.44 205 ASP A CA 1
ATOM 1578 C C . ASP A 1 205 ? -25.976 6.895 9.030 1.00 39.44 205 ASP A C 1
ATOM 1580 O O . ASP A 1 205 ? -25.534 7.446 10.037 1.00 39.44 205 ASP A O 1
ATOM 1584 N N . SER A 1 206 ? -27.016 6.055 9.125 1.00 33.88 206 SER A N 1
ATOM 1585 C CA . SER A 1 206 ? -27.811 5.819 10.334 1.00 33.88 206 SER A CA 1
ATOM 1586 C C . SER A 1 206 ? -27.267 4.718 11.245 1.00 33.88 206 SER A C 1
ATOM 1588 O O . SER A 1 206 ? -27.472 4.791 12.450 1.00 33.88 206 SER A O 1
ATOM 1590 N N . THR A 1 207 ? -26.546 3.721 10.724 1.00 33.88 207 THR A N 1
ATOM 1591 C CA . THR A 1 207 ? -25.873 2.706 11.563 1.00 33.88 207 THR A CA 1
ATOM 1592 C C . THR A 1 207 ? -24.521 3.184 12.088 1.00 33.88 207 THR A C 1
ATOM 1594 O O . THR A 1 207 ? -24.100 2.750 13.155 1.00 33.88 207 THR A O 1
ATOM 1597 N N . LEU A 1 208 ? -23.878 4.122 11.383 1.00 37.25 208 LEU A N 1
ATOM 1598 C CA . LEU A 1 208 ? -22.609 4.726 11.791 1.00 37.25 208 LEU A CA 1
ATOM 1599 C C . LEU A 1 208 ? -22.820 5.737 12.931 1.00 37.25 208 LEU A C 1
ATOM 1601 O O . LEU A 1 208 ? -22.113 5.683 13.926 1.00 37.25 208 LEU A O 1
ATOM 1605 N N . LYS A 1 209 ? -23.854 6.590 12.859 1.00 28.59 209 LYS A N 1
ATOM 1606 C CA . LYS A 1 209 ? -24.156 7.581 13.913 1.00 28.59 209 LYS A CA 1
ATOM 1607 C C . LYS A 1 209 ? -24.658 6.985 15.228 1.00 28.59 209 LYS A C 1
ATOM 1609 O O . LYS A 1 209 ? -24.439 7.591 16.265 1.00 28.59 209 LYS A O 1
ATOM 1614 N N . VAL A 1 210 ? -25.326 5.829 15.201 1.00 32.38 210 VAL A N 1
ATOM 1615 C CA . VAL A 1 210 ? -25.779 5.145 16.429 1.00 32.38 210 VAL A CA 1
ATOM 1616 C C . VAL A 1 210 ? -24.633 4.346 17.059 1.00 32.38 210 VAL A C 1
ATOM 1618 O O . VAL A 1 210 ? -24.447 4.418 18.266 1.00 32.38 210 VAL A O 1
ATOM 1621 N N . ALA A 1 211 ? -23.791 3.685 16.255 1.00 33.44 211 ALA A N 1
ATOM 1622 C CA . ALA A 1 211 ? -22.602 2.993 16.764 1.00 33.44 211 ALA A CA 1
ATOM 1623 C C . ALA A 1 211 ? -21.530 3.958 17.310 1.00 33.44 211 ALA A C 1
ATOM 1625 O O . ALA A 1 211 ? -20.859 3.628 18.280 1.00 33.44 211 ALA A O 1
ATOM 1626 N N . LEU A 1 212 ? -21.410 5.160 16.732 1.00 36.22 212 LEU A N 1
ATOM 1627 C CA . LEU A 1 212 ? -20.548 6.239 17.236 1.00 36.22 212 LEU A CA 1
ATOM 1628 C C . LEU A 1 212 ? -21.116 6.955 18.475 1.00 36.22 212 LEU A C 1
ATOM 1630 O O . LEU A 1 212 ? -20.396 7.729 19.094 1.00 36.22 212 LEU A O 1
ATOM 1634 N N . ARG A 1 213 ? -22.393 6.735 18.826 1.00 31.83 213 ARG A N 1
ATOM 1635 C CA . ARG A 1 213 ? -23.015 7.325 20.024 1.00 31.83 213 ARG A CA 1
ATOM 1636 C C . ARG A 1 213 ? -22.919 6.419 21.252 1.00 31.83 213 ARG A C 1
ATOM 1638 O O . ARG A 1 213 ? -22.960 6.934 22.361 1.00 31.83 213 ARG A O 1
ATOM 1645 N N . ASP A 1 214 ? -22.768 5.110 21.045 1.00 34.09 214 ASP A N 1
ATOM 1646 C CA . ASP A 1 214 ? -22.702 4.113 22.123 1.00 34.09 214 ASP A CA 1
ATOM 1647 C C . ASP A 1 214 ? -21.266 3.655 22.458 1.00 34.09 214 ASP A C 1
ATOM 1649 O O . ASP A 1 214 ? -21.046 3.032 23.495 1.00 34.09 214 ASP A O 1
ATOM 1653 N N . GLU A 1 215 ? -20.264 3.984 21.635 1.00 35.59 215 GLU A N 1
ATOM 1654 C CA . GLU A 1 215 ? -18.850 3.855 22.003 1.00 35.59 215 GLU A CA 1
ATOM 1655 C C . GLU A 1 215 ? -18.218 5.247 22.074 1.00 35.59 215 GLU A C 1
ATOM 1657 O O . GLU A 1 215 ? -17.953 5.859 21.041 1.00 35.59 215 GLU A O 1
ATOM 1662 N N . GLY A 1 216 ? -18.015 5.736 23.305 1.00 37.22 216 GLY A N 1
ATOM 1663 C CA . GLY A 1 216 ? -17.501 7.069 23.632 1.00 37.22 216 GLY A CA 1
ATOM 1664 C C . GLY A 1 216 ? -16.418 7.573 22.678 1.00 37.22 216 GLY A C 1
ATOM 1665 O O . GLY A 1 216 ? -15.492 6.838 22.320 1.00 37.22 216 GLY A O 1
ATOM 1666 N N . GLU A 1 217 ? -16.586 8.833 22.274 1.00 41.91 217 GLU A N 1
ATOM 1667 C CA . GLU A 1 217 ? -15.819 9.576 21.275 1.00 41.91 217 GLU A CA 1
ATOM 1668 C C . GLU A 1 217 ? -14.335 9.192 21.228 1.00 41.91 217 GLU A C 1
ATOM 1670 O O . GLU A 1 217 ? -13.504 9.756 21.938 1.00 41.91 217 GLU A O 1
ATOM 1675 N N . THR A 1 218 ? -13.990 8.263 20.335 1.00 40.00 218 THR A N 1
ATOM 1676 C CA . THR A 1 218 ? -12.615 8.073 19.866 1.00 40.00 218 THR A CA 1
ATOM 1677 C C . THR A 1 218 ? -12.418 8.918 18.621 1.00 40.00 218 THR A C 1
ATOM 1679 O O . THR A 1 218 ? -12.609 8.473 17.493 1.00 40.00 218 THR A O 1
ATOM 1682 N N . MET A 1 219 ? -12.084 10.193 18.829 1.00 40.62 219 MET A N 1
ATOM 1683 C CA . MET A 1 219 ? -11.708 11.081 17.733 1.00 40.62 219 MET A CA 1
ATOM 1684 C C . MET A 1 219 ? -10.402 10.586 17.097 1.00 40.62 219 MET A C 1
ATOM 1686 O O . MET A 1 219 ? -9.365 10.515 17.758 1.00 40.62 219 MET A O 1
ATOM 1690 N N . ALA A 1 220 ? -10.492 10.210 15.820 1.00 40.38 220 ALA A N 1
ATOM 1691 C CA . ALA A 1 220 ? -9.372 9.808 14.979 1.00 40.38 220 ALA A CA 1
ATOM 1692 C C . ALA A 1 220 ? -8.399 10.973 14.714 1.00 40.38 220 ALA A C 1
ATOM 1694 O O . ALA A 1 220 ? -8.749 12.137 14.896 1.00 40.38 220 ALA A O 1
ATOM 1695 N N . LEU A 1 221 ? -7.200 10.602 14.256 1.00 30.05 221 LEU A N 1
ATOM 1696 C CA . LEU A 1 221 ? -6.012 11.416 13.980 1.00 30.05 221 LEU A CA 1
ATOM 1697 C C . LEU A 1 221 ? -6.303 12.886 13.633 1.00 30.05 221 LEU A C 1
ATOM 1699 O O . LEU A 1 221 ? -6.684 13.225 12.513 1.00 30.05 221 LEU A O 1
ATOM 1703 N N . ASN A 1 222 ? -6.102 13.766 14.611 1.00 52.34 222 ASN A N 1
ATOM 1704 C CA . ASN A 1 222 ? -6.323 15.201 14.491 1.00 52.34 222 ASN A CA 1
ATOM 1705 C C . ASN A 1 222 ? -5.056 15.978 14.878 1.00 52.34 222 ASN A C 1
ATOM 1707 O O . ASN A 1 222 ? -4.344 15.648 15.831 1.00 52.34 222 ASN A O 1
ATOM 1711 N N . GLU A 1 223 ? -4.794 17.057 14.139 1.00 47.00 223 GLU A N 1
ATOM 1712 C CA . GLU A 1 223 ? -3.662 17.962 14.382 1.00 47.00 223 GLU A CA 1
ATOM 1713 C C . GLU A 1 223 ? -3.796 18.688 15.735 1.00 47.00 223 GLU A C 1
ATOM 1715 O O . GLU A 1 223 ? -2.805 18.909 16.428 1.00 47.00 223 GLU A O 1
ATOM 1720 N N . ALA A 1 224 ? -5.032 18.983 16.149 1.00 48.56 224 ALA A N 1
ATOM 1721 C CA . ALA A 1 224 ? -5.374 19.422 17.495 1.00 48.56 224 ALA A CA 1
ATOM 1722 C C . ALA A 1 224 ? -6.816 19.014 17.845 1.00 48.56 224 ALA A C 1
ATOM 1724 O O . ALA A 1 224 ? -7.743 19.303 17.088 1.00 48.56 224 ALA A O 1
ATOM 1725 N N . ILE A 1 225 ? -7.014 18.379 18.999 1.00 60.53 225 ILE A N 1
ATOM 1726 C CA . ILE A 1 225 ? -8.333 18.052 19.557 1.00 60.53 225 ILE A CA 1
ATOM 1727 C C . ILE A 1 225 ? -8.603 18.927 20.773 1.00 60.53 225 ILE A C 1
ATOM 1729 O O . ILE A 1 225 ? -7.765 19.024 21.666 1.00 60.53 225 ILE A O 1
ATOM 1733 N N . SER A 1 226 ? -9.800 19.511 20.830 1.00 60.03 226 SER A N 1
ATOM 1734 C CA . SER A 1 226 ? -10.353 20.137 22.032 1.00 60.03 226 SER A CA 1
ATOM 1735 C C . SER A 1 226 ? -11.698 19.483 22.351 1.00 60.03 226 SER A C 1
ATOM 1737 O O . SER A 1 226 ? -12.680 19.760 21.666 1.00 60.03 226 SER A O 1
ATOM 1739 N N . ALA A 1 227 ? -11.739 18.609 23.358 1.00 56.66 227 ALA A N 1
ATOM 1740 C CA . ALA A 1 227 ? -12.955 17.917 23.800 1.00 56.66 227 ALA A CA 1
ATOM 1741 C C . ALA A 1 227 ? -13.509 18.563 25.079 1.00 56.66 227 ALA A C 1
ATOM 1743 O O . ALA A 1 227 ? -12.742 18.883 25.993 1.00 56.66 227 ALA A O 1
ATOM 1744 N N . ARG A 1 228 ? -14.830 18.765 25.154 1.00 58.62 228 ARG A N 1
ATOM 1745 C CA . ARG A 1 228 ? -15.506 19.221 26.377 1.00 58.62 228 ARG A CA 1
ATOM 1746 C C . ARG A 1 228 ? -16.830 18.492 26.554 1.00 58.62 228 ARG A C 1
ATOM 1748 O O . ARG A 1 228 ? -17.852 18.971 26.064 1.00 58.62 228 ARG A O 1
ATOM 1755 N N . ASN A 1 229 ? -16.795 17.392 27.292 1.00 54.91 229 ASN A N 1
ATOM 1756 C CA . ASN A 1 229 ? -17.929 16.499 27.468 1.00 54.91 229 ASN A CA 1
ATOM 1757 C C . ASN A 1 229 ? -18.234 16.272 28.943 1.00 54.91 229 ASN A C 1
ATOM 1759 O O . ASN A 1 229 ? -17.461 16.643 29.823 1.00 54.91 229 ASN A O 1
ATOM 1763 N N . LYS A 1 230 ? -19.410 15.705 29.199 1.00 52.84 230 LYS A N 1
ATOM 1764 C CA . LYS A 1 230 ? -19.768 15.229 30.533 1.00 52.84 230 LYS A CA 1
ATOM 1765 C C . LYS A 1 230 ? -19.408 13.761 30.706 1.00 52.84 230 LYS A C 1
ATOM 1767 O O . LYS A 1 230 ? -18.883 13.437 31.751 1.00 52.84 230 LYS A O 1
ATOM 1772 N N . ASP A 1 231 ? -19.590 12.969 29.652 1.00 60.28 231 ASP A N 1
ATOM 1773 C CA . ASP A 1 231 ? -19.343 11.527 29.641 1.00 60.28 231 ASP A CA 1
ATOM 1774 C C . ASP A 1 231 ? -17.866 11.161 29.379 1.00 60.28 231 ASP A C 1
ATOM 1776 O O . ASP A 1 231 ? -17.074 12.004 28.936 1.00 60.28 231 ASP A O 1
ATOM 1780 N N . ASP A 1 232 ? -17.532 9.878 29.574 1.00 59.56 232 ASP A N 1
ATOM 1781 C CA . ASP A 1 232 ? -16.209 9.286 29.332 1.00 59.56 232 ASP A CA 1
ATOM 1782 C C . ASP A 1 232 ? -15.622 9.636 27.955 1.00 59.56 232 ASP A C 1
ATOM 1784 O O . ASP A 1 232 ? -16.264 9.473 26.908 1.00 59.56 232 ASP A O 1
ATOM 1788 N N . VAL A 1 233 ? -14.333 9.990 27.921 1.00 62.84 233 VAL A N 1
ATOM 1789 C CA . VAL A 1 233 ? -13.634 10.318 26.667 1.00 62.84 233 VAL A CA 1
ATOM 1790 C C . VAL A 1 233 ? -12.394 9.461 26.457 1.00 62.84 233 VAL A C 1
ATOM 1792 O O . VAL A 1 233 ? -11.537 9.316 27.329 1.00 62.84 233 VAL A O 1
ATOM 1795 N N . LYS A 1 234 ? -12.239 8.939 25.235 1.00 64.69 234 LYS A N 1
ATOM 1796 C CA . LYS A 1 234 ? -11.062 8.169 24.819 1.00 64.69 234 LYS A CA 1
ATOM 1797 C C . LYS A 1 234 ? -10.389 8.845 23.634 1.00 64.69 234 LYS A C 1
ATOM 1799 O O . LYS A 1 234 ? -10.911 8.814 22.538 1.00 64.69 234 LYS A O 1
ATOM 1804 N N . MET A 1 235 ? -9.199 9.406 23.799 1.00 64.69 235 MET A N 1
ATOM 1805 C CA . MET A 1 235 ? -8.474 10.054 22.697 1.00 64.69 235 MET A CA 1
ATOM 1806 C C . MET A 1 235 ? -7.183 9.315 22.383 1.00 64.69 235 MET A C 1
ATOM 1808 O O . MET A 1 235 ? -6.456 8.890 23.280 1.00 64.69 235 MET A O 1
ATOM 1812 N N . GLY A 1 236 ? -6.854 9.186 21.105 1.00 68.06 236 GLY A N 1
ATOM 1813 C CA . GLY A 1 236 ? -5.547 8.679 20.731 1.00 68.06 236 GLY A CA 1
ATOM 1814 C C . GLY A 1 236 ? -5.150 8.970 19.303 1.00 68.06 236 GLY A C 1
ATOM 1815 O O . GLY A 1 236 ? -6.004 9.327 18.496 1.00 68.06 236 GLY A O 1
ATOM 1816 N N . LEU A 1 237 ? -3.857 8.805 19.020 1.00 59.62 237 LEU A N 1
ATOM 1817 C CA . LEU A 1 237 ? -3.236 9.099 17.725 1.00 59.62 237 LEU A CA 1
ATOM 1818 C C . LEU A 1 237 ? -3.300 10.586 17.337 1.00 59.62 237 LEU A C 1
ATOM 1820 O O . LEU A 1 237 ? -3.565 10.900 16.184 1.00 59.62 237 LEU A O 1
ATOM 1824 N N . ASN A 1 238 ? -3.065 11.514 18.269 1.00 72.38 238 ASN A N 1
ATOM 1825 C CA . ASN A 1 238 ? -3.142 12.956 17.994 1.00 72.38 238 ASN A CA 1
ATOM 1826 C C . ASN A 1 238 ? -1.836 13.692 18.262 1.00 72.38 238 ASN A C 1
ATOM 1828 O O . ASN A 1 238 ? -1.086 13.366 19.180 1.00 72.38 238 ASN A O 1
ATOM 1832 N N . LYS A 1 239 ? -1.616 14.770 17.510 1.00 69.94 239 LYS A N 1
ATOM 1833 C CA . LYS A 1 239 ? -0.469 15.655 17.721 1.00 69.94 239 LYS A CA 1
ATOM 1834 C C . LYS A 1 239 ? -0.640 16.518 18.976 1.00 69.94 239 LYS A C 1
ATOM 1836 O O . LYS A 1 239 ? 0.252 16.598 19.814 1.00 69.94 239 LYS A O 1
ATOM 1841 N N . ALA A 1 240 ? -1.810 17.126 19.147 1.00 69.81 240 ALA A N 1
ATOM 1842 C CA . ALA A 1 240 ? -2.140 17.898 20.340 1.00 69.81 240 ALA A CA 1
ATOM 1843 C C . ALA A 1 240 ? -3.550 17.563 20.844 1.00 69.81 240 ALA A C 1
ATOM 1845 O O . ALA A 1 240 ? -4.506 17.577 20.073 1.00 69.81 240 ALA A O 1
ATOM 1846 N N . VAL A 1 241 ? -3.704 17.301 22.142 1.00 70.06 241 VAL A N 1
ATOM 1847 C CA . VAL A 1 241 ? -5.009 17.049 22.775 1.00 70.06 241 VAL A CA 1
ATOM 1848 C C . VAL A 1 241 ? -5.190 17.952 23.983 1.00 70.06 241 VAL A C 1
ATOM 1850 O O . VAL A 1 241 ? -4.375 17.947 24.900 1.00 70.06 241 VAL A O 1
ATOM 1853 N N . SER A 1 242 ? -6.301 18.677 24.037 1.00 74.81 242 SER A N 1
ATOM 1854 C CA . SER A 1 242 ? -6.812 19.289 25.258 1.00 74.81 242 SER A CA 1
ATOM 1855 C C . SER A 1 242 ? -8.207 18.746 25.534 1.00 74.81 242 SER A C 1
ATOM 1857 O O . SER A 1 242 ? -9.056 18.703 24.648 1.00 74.81 242 SER A O 1
ATOM 1859 N N . ALA A 1 243 ? -8.448 18.312 26.764 1.00 67.94 243 ALA A N 1
ATOM 1860 C CA . ALA A 1 243 ? -9.731 17.748 27.157 1.00 67.94 243 ALA A CA 1
ATOM 1861 C C . ALA A 1 243 ? -10.209 18.392 28.451 1.00 67.94 243 ALA A C 1
ATOM 1863 O O . ALA A 1 243 ? -9.398 18.655 29.338 1.00 67.94 243 ALA A O 1
ATOM 1864 N N . ARG A 1 244 ? -11.509 18.664 28.545 1.00 69.94 244 ARG A N 1
ATOM 1865 C CA . ARG A 1 244 ? -12.174 19.149 29.756 1.00 69.94 244 ARG A CA 1
ATOM 1866 C C . ARG A 1 244 ? -13.419 18.318 30.023 1.00 69.94 244 ARG A C 1
ATOM 1868 O O . ARG A 1 244 ? -14.467 18.680 29.489 1.00 69.94 244 ARG A O 1
ATOM 1875 N N . ASN A 1 245 ? -13.300 17.264 30.824 1.00 64.88 245 ASN A N 1
ATOM 1876 C CA . ASN A 1 245 ? -14.420 16.361 31.084 1.00 64.88 245 ASN A CA 1
ATOM 1877 C C . ASN A 1 245 ? -14.761 16.261 32.571 1.00 64.88 245 ASN A C 1
ATOM 1879 O O . ASN A 1 245 ? -14.005 16.723 33.432 1.00 64.88 245 ASN A O 1
ATOM 1883 N N . GLU A 1 246 ? -15.977 15.784 32.830 1.00 68.69 246 GLU A N 1
ATOM 1884 C CA . GLU A 1 246 ? -16.453 15.503 34.183 1.00 68.69 246 GLU A CA 1
ATOM 1885 C C . GLU A 1 246 ? -16.170 14.039 34.552 1.00 68.69 246 GLU A C 1
ATOM 1887 O O . GLU A 1 246 ? -15.634 13.835 35.632 1.00 68.69 246 GLU A O 1
ATOM 1892 N N . ASP A 1 247 ? -16.387 13.090 33.634 1.00 70.44 247 ASP A N 1
ATOM 1893 C CA . ASP A 1 247 ? -16.121 11.652 33.831 1.00 70.44 247 ASP A CA 1
ATOM 1894 C C . ASP A 1 247 ? -14.743 11.191 33.281 1.00 70.44 247 ASP A C 1
ATOM 1896 O O . ASP A 1 247 ? -13.931 11.998 32.815 1.00 70.44 247 ASP A O 1
ATOM 1900 N N . ASP A 1 248 ? -14.465 9.882 33.318 1.00 70.38 248 ASP A N 1
ATOM 1901 C CA . ASP A 1 248 ? -13.172 9.247 33.022 1.00 70.38 248 ASP A CA 1
ATOM 1902 C C . ASP A 1 248 ? -12.548 9.648 31.675 1.00 70.38 248 ASP A C 1
ATOM 1904 O O . ASP A 1 248 ? -13.172 9.625 30.605 1.00 70.38 248 ASP A O 1
ATOM 1908 N N . VAL A 1 249 ? -11.229 9.881 31.680 1.00 73.25 249 VAL A N 1
ATOM 1909 C CA . VAL A 1 249 ? -10.475 10.156 30.447 1.00 73.25 249 VAL A CA 1
ATOM 1910 C C . VAL A 1 249 ? -9.358 9.157 30.208 1.00 73.25 249 VAL A C 1
ATOM 1912 O O . VAL A 1 249 ? -8.456 8.966 31.022 1.00 73.25 249 VAL A O 1
ATOM 1915 N N . LYS A 1 250 ? -9.334 8.580 29.003 1.00 77.12 250 LYS A N 1
ATOM 1916 C CA . LYS A 1 250 ? -8.226 7.747 28.528 1.00 77.12 250 LYS A CA 1
ATOM 1917 C C . LYS A 1 250 ? -7.527 8.383 27.332 1.00 77.12 250 LYS A C 1
ATOM 1919 O O . LYS A 1 250 ? -8.153 8.590 26.298 1.00 77.12 250 LYS A O 1
ATOM 1924 N N . MET A 1 251 ? -6.219 8.627 27.429 1.00 74.19 251 MET A N 1
ATOM 1925 C CA . MET A 1 251 ? -5.419 9.160 26.318 1.00 74.19 251 MET A CA 1
ATOM 1926 C C . MET A 1 251 ? -4.245 8.252 25.954 1.00 74.19 251 MET A C 1
ATOM 1928 O O . MET A 1 251 ? -3.425 7.919 26.809 1.00 74.19 251 MET A O 1
ATOM 1932 N N . VAL A 1 252 ? -4.149 7.846 24.687 1.00 71.25 252 VAL A N 1
ATOM 1933 C CA . VAL A 1 252 ? -3.133 6.886 24.227 1.00 71.25 252 VAL A CA 1
ATOM 1934 C C . VAL A 1 252 ? -2.481 7.340 22.921 1.00 71.25 252 VAL A C 1
ATOM 1936 O O . VAL A 1 252 ? -3.201 7.711 22.007 1.00 71.25 252 VAL A O 1
ATOM 1939 N N . LEU A 1 253 ? -1.156 7.233 22.779 1.00 68.62 253 LEU A N 1
ATOM 1940 C CA . LEU A 1 253 ? -0.447 7.517 21.515 1.00 68.62 253 LEU A CA 1
ATOM 1941 C C . LEU A 1 253 ? -0.606 8.967 21.019 1.00 68.62 253 LEU A C 1
ATOM 1943 O O . LEU A 1 253 ? -0.993 9.185 19.875 1.00 68.62 253 LEU A O 1
ATOM 1947 N N . ASN A 1 254 ? -0.341 9.965 21.861 1.00 73.69 254 ASN A N 1
ATOM 1948 C CA . ASN A 1 254 ? -0.383 11.374 21.459 1.00 73.69 254 ASN A CA 1
ATOM 1949 C C . ASN A 1 254 ? 0.972 12.073 21.670 1.00 73.69 254 ASN A C 1
ATOM 1951 O O . ASN A 1 254 ? 1.672 11.782 22.636 1.00 73.69 254 ASN A O 1
ATOM 1955 N N . GLU A 1 255 ? 1.333 13.038 20.820 1.00 79.38 255 GLU A N 1
ATOM 1956 C CA . GLU A 1 255 ? 2.580 13.803 21.007 1.00 79.38 255 GLU A CA 1
ATOM 1957 C C . GLU A 1 255 ? 2.466 14.738 22.220 1.00 79.38 255 GLU A C 1
ATOM 1959 O O . GLU A 1 255 ? 3.251 14.642 23.156 1.00 79.38 255 GLU A O 1
ATOM 1964 N N . THR A 1 256 ? 1.461 15.617 22.264 1.00 78.12 256 THR A N 1
ATOM 1965 C CA . THR A 1 256 ? 1.239 16.533 23.396 1.00 78.12 256 THR A CA 1
ATOM 1966 C C . THR A 1 256 ? -0.185 16.431 23.921 1.00 78.12 256 THR A C 1
ATOM 1968 O O . THR A 1 256 ? -1.139 16.590 23.162 1.00 78.12 256 THR A O 1
ATOM 1971 N N . ILE A 1 257 ? -0.361 16.237 25.230 1.00 82.25 257 ILE A N 1
ATOM 1972 C CA . ILE A 1 257 ? -1.689 16.212 25.859 1.00 82.25 257 ILE A CA 1
ATOM 1973 C C . ILE A 1 257 ? -1.785 17.139 27.064 1.00 82.25 257 ILE A C 1
ATOM 1975 O O . ILE A 1 257 ? -0.829 17.345 27.811 1.00 82.25 257 ILE A O 1
ATOM 1979 N N . SER A 1 258 ? -2.967 17.713 27.260 1.00 82.94 258 SER A N 1
ATOM 1980 C CA . SER A 1 258 ? -3.296 18.580 28.388 1.00 82.94 258 SER A CA 1
ATOM 1981 C C . SER A 1 258 ? -4.727 18.335 28.893 1.00 82.94 258 SER A C 1
ATOM 1983 O O . SER A 1 258 ? -5.619 19.152 28.623 1.00 82.94 258 SER A O 1
ATOM 1985 N N . PRO A 1 259 ? -4.976 17.194 29.575 1.00 80.19 259 PRO A N 1
ATOM 1986 C CA . PRO A 1 259 ? -6.250 16.930 30.235 1.00 80.19 259 PRO A CA 1
ATOM 1987 C C . PRO A 1 259 ? -6.516 17.896 31.382 1.00 80.19 259 PRO A C 1
ATOM 1989 O O . PRO A 1 259 ? -5.609 18.246 32.143 1.00 80.19 259 PRO A O 1
ATOM 1992 N N . ARG A 1 260 ? -7.790 18.242 31.547 1.00 82.00 260 ARG A N 1
ATOM 1993 C CA . ARG A 1 260 ? -8.336 18.776 32.783 1.00 82.00 260 ARG A CA 1
ATOM 1994 C C . ARG A 1 260 ? -9.619 18.035 33.148 1.00 82.00 260 ARG A C 1
ATOM 1996 O O . ARG A 1 260 ? -10.654 18.334 32.556 1.00 82.00 260 ARG A O 1
ATOM 2003 N N . ASN A 1 261 ? -9.537 17.103 34.085 1.00 76.81 261 ASN A N 1
ATOM 2004 C CA . ASN A 1 261 ? -10.637 16.209 34.432 1.00 76.81 261 ASN A CA 1
ATOM 2005 C C . ASN A 1 261 ? -11.075 16.356 35.883 1.00 76.81 261 ASN A C 1
ATOM 2007 O O . ASN A 1 261 ? -10.280 16.801 36.707 1.00 76.81 261 ASN A O 1
ATOM 2011 N N . LYS A 1 262 ? -12.324 15.993 36.177 1.00 77.19 262 LYS A N 1
ATOM 2012 C CA . LYS A 1 262 ? -12.745 15.784 37.564 1.00 77.19 262 LYS A CA 1
ATOM 2013 C C . LYS A 1 262 ? -12.445 14.344 37.984 1.00 77.19 262 LYS A C 1
ATOM 2015 O O . LYS A 1 262 ? -11.682 14.179 38.916 1.00 77.19 262 LYS A O 1
ATOM 2020 N N . ASP A 1 263 ? -12.899 13.361 37.206 1.00 79.69 263 ASP A N 1
ATOM 2021 C CA . ASP A 1 263 ? -12.679 11.929 37.479 1.00 79.69 263 ASP A CA 1
ATOM 2022 C C . ASP A 1 263 ? -11.291 11.399 37.034 1.00 79.69 263 ASP A C 1
ATOM 2024 O O . ASP A 1 263 ? -10.416 12.155 36.576 1.00 79.69 263 ASP A O 1
ATOM 2028 N N . ASP A 1 264 ? -11.096 10.081 37.110 1.00 79.31 264 ASP A N 1
ATOM 2029 C CA . ASP A 1 264 ? -9.847 9.380 36.832 1.00 79.31 264 ASP A CA 1
ATOM 2030 C C . ASP A 1 264 ? -9.302 9.641 35.413 1.00 79.31 264 ASP A C 1
ATOM 2032 O O . ASP A 1 264 ? -10.002 9.649 34.390 1.00 79.31 264 ASP A O 1
ATOM 2036 N N . VAL A 1 265 ? -7.971 9.738 35.310 1.00 82.06 265 VAL A N 1
ATOM 2037 C CA . VAL A 1 265 ? -7.277 9.875 34.022 1.00 82.06 265 VAL A CA 1
ATOM 2038 C C . VAL A 1 265 ? -6.223 8.798 33.810 1.00 82.06 265 VAL A C 1
ATOM 2040 O O . VAL A 1 265 ? -5.270 8.643 34.573 1.00 82.06 265 VAL A O 1
ATOM 2043 N N . LYS A 1 266 ? -6.337 8.089 32.681 1.00 83.62 266 LYS A N 1
ATOM 2044 C CA . LYS A 1 266 ? -5.412 7.031 32.248 1.00 83.62 266 LYS A CA 1
ATOM 2045 C C . LYS A 1 266 ? -4.673 7.441 30.978 1.00 83.62 266 LYS A C 1
ATOM 2047 O O . LYS A 1 266 ? -5.271 7.569 29.911 1.00 83.62 266 LYS A O 1
ATOM 2052 N N . MET A 1 267 ? -3.354 7.597 31.062 1.00 82.69 267 MET A N 1
ATOM 2053 C CA . MET A 1 267 ? -2.506 8.062 29.959 1.00 82.69 267 MET A CA 1
ATOM 2054 C C . MET A 1 267 ? -1.403 7.056 29.629 1.00 82.69 267 MET A C 1
ATOM 2056 O O . MET A 1 267 ? -0.690 6.595 30.522 1.00 82.69 267 MET A O 1
ATOM 2060 N N . ALA A 1 268 ? -1.237 6.720 28.346 1.00 78.75 268 ALA A N 1
ATOM 2061 C CA . ALA A 1 268 ? -0.178 5.813 27.910 1.00 78.75 268 ALA A CA 1
ATOM 2062 C C . ALA A 1 268 ? 0.464 6.192 26.570 1.00 78.75 268 ALA A C 1
ATOM 2064 O O . ALA A 1 268 ? -0.238 6.619 25.657 1.00 78.75 268 ALA A O 1
ATOM 2065 N N . LEU A 1 269 ? 1.766 5.935 26.412 1.00 72.44 269 LEU A N 1
ATOM 2066 C CA . LEU A 1 269 ? 2.473 6.063 25.126 1.00 72.44 269 LEU A CA 1
ATOM 2067 C C . LEU A 1 269 ? 2.429 7.480 24.524 1.00 72.44 269 LEU A C 1
ATOM 2069 O O . LEU A 1 269 ? 2.255 7.628 23.319 1.00 72.44 269 LEU A O 1
ATOM 2073 N N . ASN A 1 270 ? 2.545 8.521 25.347 1.00 81.69 270 ASN A N 1
ATOM 2074 C CA . ASN A 1 270 ? 2.560 9.920 24.914 1.00 81.69 270 ASN A CA 1
ATOM 2075 C C . ASN A 1 270 ? 3.957 10.543 25.067 1.00 81.69 270 ASN A C 1
ATOM 2077 O O . ASN A 1 270 ? 4.725 10.158 25.954 1.00 81.69 270 ASN A O 1
ATOM 2081 N N . GLU A 1 271 ? 4.291 11.540 24.245 1.00 81.56 271 GLU A N 1
ATOM 2082 C CA . GLU A 1 271 ? 5.587 12.220 24.375 1.00 81.56 271 GLU A CA 1
ATOM 2083 C C . GLU A 1 271 ? 5.578 13.256 25.506 1.00 81.56 271 GLU A C 1
ATOM 2085 O O . GLU A 1 271 ? 6.429 13.204 26.388 1.00 81.56 271 GLU A O 1
ATOM 2090 N N . THR A 1 272 ? 4.610 14.174 25.522 1.00 82.00 272 THR A N 1
ATOM 2091 C CA . THR A 1 272 ? 4.519 15.265 26.504 1.00 82.00 272 THR A CA 1
ATOM 2092 C C . THR A 1 272 ? 3.130 15.335 27.139 1.00 82.00 272 THR A C 1
ATOM 2094 O O . THR A 1 272 ? 2.119 15.447 26.448 1.00 82.00 272 THR A O 1
ATOM 2097 N N . ILE A 1 273 ? 3.067 15.328 28.472 1.00 84.06 273 ILE A N 1
ATOM 2098 C CA . ILE A 1 273 ? 1.823 15.384 29.254 1.00 84.06 273 ILE A CA 1
ATOM 2099 C C . ILE A 1 273 ? 1.826 16.607 30.178 1.00 84.06 273 ILE A C 1
ATOM 2101 O O . ILE A 1 273 ? 2.760 16.795 30.954 1.00 84.06 273 ILE A O 1
ATOM 2105 N N . SER A 1 274 ? 0.747 17.395 30.156 1.00 86.88 274 SER A N 1
ATOM 2106 C CA . SER A 1 274 ? 0.450 18.443 31.144 1.00 86.88 274 SER A CA 1
ATOM 2107 C C . SER A 1 274 ? -0.957 18.266 31.731 1.00 86.88 274 SER A C 1
ATOM 2109 O O . SER A 1 274 ? -1.919 18.873 31.267 1.00 86.88 274 SER A O 1
ATOM 2111 N N . ALA A 1 275 ? -1.099 17.401 32.733 1.00 82.56 275 ALA A N 1
ATOM 2112 C CA . ALA A 1 275 ? -2.398 17.019 33.294 1.00 82.56 275 ALA A CA 1
ATOM 2113 C C . ALA A 1 275 ? -2.792 17.857 34.524 1.00 82.56 275 ALA A C 1
ATOM 2115 O O . ALA A 1 275 ? -1.930 18.230 35.327 1.00 82.56 275 ALA A O 1
ATOM 2116 N N . ARG A 1 276 ? -4.093 18.138 34.680 1.00 84.44 276 ARG A N 1
ATOM 2117 C CA . ARG A 1 276 ? -4.693 18.731 35.888 1.00 84.44 276 ARG A CA 1
ATOM 2118 C C . ARG A 1 276 ? -5.987 18.012 36.258 1.00 84.44 276 ARG A C 1
ATOM 2120 O O . ARG A 1 276 ? -7.001 18.347 35.652 1.00 84.44 276 ARG A O 1
ATOM 2127 N N . ASN A 1 277 ? -5.972 17.096 37.218 1.00 82.50 277 ASN A N 1
ATOM 2128 C CA . ASN A 1 277 ? -7.187 16.368 37.593 1.00 82.50 277 ASN A CA 1
ATOM 2129 C C . ASN A 1 277 ? -7.493 16.482 39.089 1.00 82.50 277 ASN A C 1
ATOM 2131 O O . ASN A 1 277 ? -6.642 16.949 39.849 1.00 82.50 277 ASN A O 1
ATOM 2135 N N . GLU A 1 278 ? -8.741 16.192 39.448 1.00 80.56 278 GLU A N 1
ATOM 2136 C CA . GLU A 1 278 ? -9.193 16.138 40.841 1.00 80.56 278 GLU A CA 1
ATOM 2137 C C . GLU A 1 278 ? -8.952 14.706 41.369 1.00 80.56 278 GLU A C 1
ATOM 2139 O O . GLU A 1 278 ? -8.132 14.557 42.271 1.00 80.56 278 GLU A O 1
ATOM 2144 N N . ASP A 1 279 ? -9.469 13.677 40.685 1.00 83.06 279 ASP A N 1
ATOM 2145 C CA . ASP A 1 279 ? -9.329 12.259 41.071 1.00 83.06 279 ASP A CA 1
ATOM 2146 C C . ASP A 1 279 ? -8.060 11.579 40.490 1.00 83.06 279 ASP A C 1
ATOM 2148 O O . ASP A 1 279 ? -7.117 12.237 40.048 1.00 83.06 279 ASP A O 1
ATOM 2152 N N . ASN A 1 280 ? -7.965 10.242 40.486 1.00 81.50 280 ASN A N 1
ATOM 2153 C CA . ASN A 1 280 ? -6.686 9.536 40.334 1.00 81.50 280 ASN A CA 1
ATOM 2154 C C . ASN A 1 280 ? -6.060 9.642 38.937 1.00 81.50 280 ASN A C 1
ATOM 2156 O O . ASN A 1 280 ? -6.712 9.584 37.889 1.00 81.50 280 ASN A O 1
ATOM 2160 N N . VAL A 1 281 ? -4.724 9.652 38.892 1.00 84.88 281 VAL A N 1
ATOM 2161 C CA . VAL A 1 281 ? -3.973 9.716 37.630 1.00 84.88 281 VAL A CA 1
ATOM 2162 C C . VAL A 1 281 ? -3.036 8.533 37.462 1.00 84.88 281 VAL A C 1
ATOM 2164 O O . VAL A 1 281 ? -2.065 8.360 38.198 1.00 84.88 281 VAL A O 1
ATOM 2167 N N . GLN A 1 282 ? -3.255 7.753 36.401 1.00 86.50 282 GLN A N 1
ATOM 2168 C CA . GLN A 1 282 ? -2.369 6.662 36.009 1.00 86.50 282 GLN A CA 1
ATOM 2169 C C . GLN A 1 282 ? -1.658 6.954 34.686 1.00 86.50 282 GLN A C 1
ATOM 2171 O O . GLN A 1 282 ? -2.287 7.135 33.644 1.00 86.50 282 GLN A O 1
ATOM 2176 N N . VAL A 1 283 ? -0.324 6.914 34.710 1.00 84.50 283 VAL A N 1
ATOM 2177 C CA . VAL A 1 283 ? 0.525 7.280 33.571 1.00 84.50 283 VAL A CA 1
ATOM 2178 C C . VAL A 1 283 ? 1.587 6.217 33.307 1.00 84.50 283 VAL A C 1
ATOM 2180 O O . VAL A 1 283 ? 2.360 5.867 34.201 1.00 84.50 283 VAL A O 1
ATOM 2183 N N . VAL A 1 284 ? 1.628 5.686 32.082 1.00 79.25 284 VAL A N 1
ATOM 2184 C CA . VAL A 1 284 ? 2.508 4.563 31.711 1.00 79.25 284 VAL A CA 1
ATOM 2185 C C . VAL A 1 284 ? 3.232 4.816 30.388 1.00 79.25 284 VAL A C 1
ATOM 2187 O O . VAL A 1 284 ? 2.570 5.119 29.400 1.00 79.25 284 VAL A O 1
ATOM 2190 N N . LEU A 1 285 ? 4.553 4.614 30.328 1.00 76.62 285 LEU A N 1
ATOM 2191 C CA . LEU A 1 285 ? 5.341 4.688 29.082 1.00 76.62 285 LEU A CA 1
ATOM 2192 C C . LEU A 1 285 ? 5.271 6.055 28.381 1.00 76.62 285 LEU A C 1
ATOM 2194 O O . LEU A 1 285 ? 4.827 6.141 27.240 1.00 76.62 285 LEU A O 1
ATOM 2198 N N . ASN A 1 286 ? 5.676 7.132 29.052 1.00 85.19 286 ASN A N 1
ATOM 2199 C CA . ASN A 1 286 ? 5.702 8.479 28.472 1.00 85.19 286 ASN A CA 1
ATOM 2200 C C . ASN A 1 286 ? 7.062 9.147 28.672 1.00 85.19 286 ASN A C 1
ATOM 2202 O O . ASN A 1 286 ? 7.803 8.831 29.603 1.00 85.19 286 ASN A O 1
ATOM 2206 N N . LYS A 1 287 ? 7.379 10.106 27.805 1.00 82.12 287 LYS A N 1
ATOM 2207 C CA . LYS A 1 287 ? 8.690 10.758 27.800 1.00 82.12 287 LYS A CA 1
ATOM 2208 C C . LYS A 1 287 ? 8.793 11.910 28.805 1.00 82.12 287 LYS A C 1
ATOM 2210 O O . LYS A 1 287 ? 9.669 11.896 29.660 1.00 82.12 287 LYS A O 1
ATOM 2215 N N . ALA A 1 288 ? 7.895 12.888 28.755 1.00 84.00 288 ALA A N 1
ATOM 2216 C CA . ALA A 1 288 ? 7.904 14.045 29.647 1.00 84.00 288 ALA A CA 1
ATOM 2217 C C . ALA A 1 288 ? 6.523 14.269 30.273 1.00 84.00 288 ALA A C 1
ATOM 2219 O O . ALA A 1 288 ? 5.528 14.422 29.566 1.00 84.00 288 ALA A O 1
ATOM 2220 N N . ILE A 1 289 ? 6.446 14.314 31.605 1.00 84.31 289 ILE A N 1
ATOM 2221 C CA . ILE A 1 289 ? 5.176 14.457 32.326 1.00 84.31 289 ILE A CA 1
ATOM 2222 C C . ILE A 1 289 ? 5.248 15.586 33.344 1.00 84.31 289 ILE A C 1
ATOM 2224 O O . ILE A 1 289 ? 6.108 15.595 34.219 1.00 84.31 289 ILE A O 1
ATOM 2228 N N . SER A 1 290 ? 4.260 16.473 33.307 1.00 85.44 290 SER A N 1
ATOM 2229 C CA . SER A 1 290 ? 3.888 17.333 34.423 1.00 85.44 290 SER A CA 1
ATOM 2230 C C . SER A 1 290 ? 2.428 17.070 34.773 1.00 85.44 290 SER A C 1
ATOM 2232 O O . SER A 1 290 ? 1.541 17.253 33.942 1.00 85.44 290 SER A O 1
ATOM 2234 N N . ALA A 1 291 ? 2.169 16.618 35.994 1.00 81.62 291 ALA A N 1
ATOM 2235 C CA . ALA A 1 291 ? 0.816 16.352 36.472 1.00 81.62 291 ALA A CA 1
ATOM 2236 C C . ALA A 1 291 ? 0.557 17.179 37.729 1.00 81.62 291 ALA A C 1
ATOM 2238 O O . ALA A 1 291 ? 1.437 17.289 38.580 1.00 81.62 291 ALA A O 1
ATOM 2239 N N . ARG A 1 292 ? -0.628 17.776 37.834 1.00 84.25 292 ARG A N 1
ATOM 2240 C CA . ARG A 1 292 ? -1.148 18.329 39.085 1.00 84.25 292 ARG A CA 1
ATOM 2241 C C . ARG A 1 292 ? -2.414 17.576 39.432 1.00 84.25 292 ARG A C 1
ATOM 2243 O O . ARG A 1 292 ? -3.317 17.570 38.600 1.00 84.25 292 ARG A O 1
ATOM 2250 N N . ASN A 1 293 ? -2.440 16.959 40.596 1.00 82.75 293 ASN A N 1
ATOM 2251 C CA . ASN A 1 293 ? -3.553 16.124 41.000 1.00 82.75 293 ASN A CA 1
ATOM 2252 C C . ASN A 1 293 ? -3.921 16.388 42.460 1.00 82.75 293 ASN A C 1
ATOM 2254 O O . ASN A 1 293 ? -3.082 16.923 43.195 1.00 82.75 293 ASN A O 1
ATOM 2258 N N . GLU A 1 294 ? -5.178 16.142 42.827 1.00 82.25 294 GLU A N 1
ATOM 2259 C CA . GLU A 1 294 ? -5.587 16.177 44.232 1.00 82.25 294 GLU A CA 1
ATOM 2260 C C . GLU A 1 294 ? -5.433 14.772 44.838 1.00 82.25 294 GLU A C 1
ATOM 2262 O O . GLU A 1 294 ? -4.647 14.646 45.769 1.00 82.25 294 GLU A O 1
ATOM 2267 N N . ASP A 1 295 ? -5.997 13.738 44.204 1.00 84.50 295 ASP A N 1
ATOM 2268 C CA . ASP A 1 295 ? -5.940 12.336 44.667 1.00 84.50 295 ASP A CA 1
ATOM 2269 C C . ASP A 1 295 ? -4.688 11.550 44.194 1.00 84.50 295 ASP A C 1
ATOM 2271 O O . ASP A 1 295 ? -3.729 12.112 43.668 1.00 84.50 295 ASP A O 1
ATOM 2275 N N . ASP A 1 296 ? -4.663 10.218 44.314 1.00 82.81 296 ASP A N 1
ATOM 2276 C CA . ASP A 1 296 ? -3.476 9.391 44.068 1.00 82.81 296 ASP A CA 1
ATOM 2277 C C . ASP A 1 296 ? -2.904 9.475 42.640 1.00 82.81 296 ASP A C 1
ATOM 2279 O O . ASP A 1 296 ? -3.593 9.400 41.612 1.00 82.81 296 ASP A O 1
ATOM 2283 N N . VAL A 1 297 ? -1.569 9.473 42.555 1.00 85.81 297 VAL A N 1
ATOM 2284 C CA . VAL A 1 297 ? -0.847 9.449 41.275 1.00 85.81 297 VAL A CA 1
ATOM 2285 C C . VAL A 1 297 ? 0.040 8.218 41.143 1.00 85.81 297 VAL A C 1
ATOM 2287 O O . VAL A 1 297 ? 0.971 7.983 41.916 1.00 85.81 297 VAL A O 1
ATOM 2290 N N . LYS A 1 298 ? -0.150 7.465 40.055 1.00 87.06 298 LYS A N 1
ATOM 2291 C CA . LYS A 1 298 ? 0.681 6.309 39.701 1.00 87.06 298 LYS A CA 1
ATOM 2292 C C . LYS A 1 298 ? 1.395 6.501 38.367 1.00 87.06 298 LYS A C 1
ATOM 2294 O O . LYS A 1 298 ? 0.774 6.476 37.306 1.00 87.06 298 LYS A O 1
ATOM 2299 N N . MET A 1 299 ? 2.725 6.573 38.406 1.00 85.38 299 MET A N 1
ATOM 2300 C CA . MET A 1 299 ? 3.579 6.752 37.224 1.00 85.38 299 MET A CA 1
ATOM 2301 C C . MET A 1 299 ? 4.557 5.587 37.049 1.00 85.38 299 MET A C 1
ATOM 2303 O O . MET A 1 299 ? 5.336 5.272 37.952 1.00 85.38 299 MET A O 1
ATOM 2307 N N . VAL A 1 300 ? 4.526 4.937 35.883 1.00 82.00 300 VAL A N 1
ATOM 2308 C CA . VAL A 1 300 ? 5.335 3.744 35.590 1.00 82.00 300 VAL A CA 1
ATOM 2309 C C . VAL A 1 300 ? 6.056 3.872 34.247 1.00 82.00 300 VAL A C 1
ATOM 2311 O O . VAL A 1 300 ? 5.411 4.180 33.247 1.00 82.00 300 VAL A O 1
ATOM 2314 N N . LEU A 1 301 ? 7.352 3.543 34.199 1.00 79.44 301 LEU A N 1
ATOM 2315 C CA . LEU A 1 301 ? 8.138 3.462 32.954 1.00 79.44 301 LEU A CA 1
ATOM 2316 C C . LEU A 1 301 ? 8.209 4.782 32.164 1.00 79.44 301 LEU A C 1
ATOM 2318 O O . LEU A 1 301 ? 7.977 4.784 30.960 1.00 79.44 301 LEU A O 1
ATOM 2322 N N . ASN A 1 302 ? 8.496 5.907 32.818 1.00 85.19 302 ASN A N 1
ATOM 2323 C CA . ASN A 1 302 ? 8.602 7.211 32.154 1.00 85.19 302 ASN A CA 1
ATOM 2324 C C . ASN A 1 302 ? 10.031 7.779 32.200 1.00 85.19 302 ASN A C 1
ATOM 2326 O O . ASN A 1 302 ? 10.768 7.525 33.151 1.00 85.19 302 ASN A O 1
ATOM 2330 N N . GLU A 1 303 ? 10.424 8.587 31.210 1.00 84.62 303 GLU A N 1
ATOM 2331 C CA . GLU A 1 303 ? 11.768 9.192 31.193 1.00 84.62 303 GLU A CA 1
ATOM 2332 C C . GLU A 1 303 ? 11.870 10.338 32.213 1.00 84.62 303 GLU A C 1
ATOM 2334 O O . GLU A 1 303 ? 12.600 10.233 33.192 1.00 84.62 303 GLU A O 1
ATOM 2339 N N . THR A 1 304 ? 11.114 11.426 32.043 1.00 85.00 304 THR A N 1
ATOM 2340 C CA . THR A 1 304 ? 11.145 12.596 32.938 1.00 85.00 304 THR A CA 1
ATOM 2341 C C . THR A 1 304 ? 9.767 12.891 33.510 1.00 85.00 304 THR A C 1
ATOM 2343 O O . THR A 1 304 ? 8.815 13.119 32.761 1.00 85.00 304 THR A O 1
ATOM 2346 N N . ILE A 1 305 ? 9.653 12.950 34.839 1.00 86.50 305 ILE A N 1
ATOM 2347 C CA . ILE A 1 305 ? 8.382 13.215 35.520 1.00 86.50 305 ILE A CA 1
ATOM 2348 C C . ILE A 1 305 ? 8.481 14.326 36.559 1.00 86.50 305 ILE A C 1
ATOM 2350 O O . ILE A 1 305 ? 9.452 14.442 37.307 1.00 86.50 305 ILE A O 1
ATOM 2354 N N . SER A 1 306 ? 7.439 15.151 36.610 1.00 86.50 306 SER A N 1
ATOM 2355 C CA . SER A 1 306 ? 7.279 16.236 37.576 1.00 86.50 306 SER A CA 1
ATOM 2356 C C . SER A 1 306 ? 5.838 16.333 38.095 1.00 86.50 306 SER A C 1
ATOM 2358 O O . SER A 1 306 ? 5.105 17.258 37.719 1.00 86.50 306 SER A O 1
ATOM 2360 N N . PRO A 1 307 ? 5.391 15.348 38.895 1.00 83.88 307 PRO A N 1
ATOM 2361 C CA . PRO A 1 307 ? 4.086 15.382 39.537 1.00 83.88 307 PRO A CA 1
ATOM 2362 C C . PRO A 1 307 ? 4.074 16.354 40.720 1.00 83.88 307 PRO A C 1
ATOM 2364 O O . PRO A 1 307 ? 5.060 16.501 41.448 1.00 83.88 307 PRO A O 1
ATOM 2367 N N . ARG A 1 308 ? 2.924 16.996 40.912 1.00 85.38 308 ARG A N 1
ATOM 2368 C CA . ARG A 1 308 ? 2.580 17.733 42.118 1.00 85.38 308 ARG A CA 1
ATOM 2369 C C . ARG A 1 308 ? 1.235 17.240 42.630 1.00 85.38 308 ARG A C 1
ATOM 2371 O O . ARG A 1 308 ? 0.234 17.533 41.976 1.00 85.38 308 ARG A O 1
ATOM 2378 N N . ASN A 1 309 ? 1.239 16.523 43.742 1.00 83.62 309 ASN A N 1
ATOM 2379 C CA . ASN A 1 309 ? 0.044 15.897 44.293 1.00 83.62 309 ASN A CA 1
ATOM 2380 C C . ASN A 1 309 ? -0.332 16.455 45.664 1.00 83.62 309 ASN A C 1
ATOM 2382 O O . ASN A 1 309 ? 0.544 17.030 46.310 1.00 83.62 309 ASN A O 1
ATOM 2386 N N . LYS A 1 310 ? -1.589 16.299 46.092 1.00 82.62 310 LYS A N 1
ATOM 2387 C CA . LYS A 1 310 ? -1.909 16.398 47.522 1.00 82.62 310 LYS A CA 1
ATOM 2388 C C . LYS A 1 310 ? -1.741 15.019 48.160 1.00 82.62 310 LYS A C 1
ATOM 2390 O O . LYS A 1 310 ? -0.850 14.884 48.982 1.00 82.62 310 LYS A O 1
ATOM 2395 N N . ASP A 1 311 ? -2.401 14.000 47.617 1.00 85.12 311 ASP A N 1
ATOM 2396 C CA . ASP A 1 311 ? -2.394 12.643 48.181 1.00 85.12 311 ASP A CA 1
ATOM 2397 C C . ASP A 1 311 ? -1.154 11.798 47.783 1.00 85.12 311 ASP A C 1
ATOM 2399 O O . ASP A 1 311 ? -0.117 12.306 47.315 1.00 85.12 311 ASP A O 1
ATOM 2403 N N . ASP A 1 312 ? -1.260 10.473 47.908 1.00 82.56 312 ASP A N 1
ATOM 2404 C CA . ASP A 1 312 ? -0.163 9.530 47.738 1.00 82.56 312 ASP A CA 1
ATOM 2405 C C . ASP A 1 312 ? 0.368 9.473 46.303 1.00 82.56 312 ASP A C 1
ATOM 2407 O O . ASP A 1 312 ? -0.348 9.489 45.293 1.00 82.56 312 ASP A O 1
ATOM 2411 N N . VAL A 1 313 ? 1.681 9.271 46.187 1.00 86.31 313 VAL A N 1
ATOM 2412 C CA . VAL A 1 313 ? 2.313 9.022 44.890 1.00 86.31 313 VAL A CA 1
ATOM 2413 C C . VAL A 1 313 ? 3.074 7.716 44.831 1.00 86.31 313 VAL A C 1
ATOM 2415 O O . VAL A 1 313 ? 3.883 7.366 45.691 1.00 86.31 313 VAL A O 1
ATOM 2418 N N . LYS A 1 314 ? 2.909 7.007 43.715 1.00 87.31 314 LYS A N 1
ATOM 2419 C CA . LYS A 1 314 ? 3.653 5.787 43.415 1.00 87.31 314 LYS A CA 1
ATOM 2420 C C . LYS A 1 314 ? 4.377 5.881 42.083 1.00 87.31 314 LYS A C 1
ATOM 2422 O O . LYS A 1 314 ? 3.763 5.879 41.016 1.00 87.31 314 LYS A O 1
ATOM 2427 N N . MET A 1 315 ? 5.704 5.853 42.142 1.00 85.50 315 MET A N 1
ATOM 2428 C CA . MET A 1 315 ? 6.582 5.992 40.980 1.00 85.50 315 MET A CA 1
ATOM 2429 C C . MET A 1 315 ? 7.497 4.783 40.843 1.00 85.50 315 MET A C 1
ATOM 2431 O O . MET A 1 315 ? 8.249 4.456 41.763 1.00 85.50 315 MET A O 1
ATOM 2435 N N . VAL A 1 316 ? 7.423 4.107 39.698 1.00 83.56 316 VAL A N 1
ATOM 2436 C CA . VAL A 1 316 ? 8.159 2.862 39.452 1.00 83.56 316 VAL A CA 1
ATOM 2437 C C . VAL A 1 316 ? 8.872 2.910 38.104 1.00 83.56 316 VAL A C 1
ATOM 2439 O O . VAL A 1 316 ? 8.223 3.153 37.089 1.00 83.56 316 VAL A O 1
ATOM 2442 N N . LEU A 1 317 ? 10.167 2.581 38.076 1.00 82.50 317 LEU A N 1
ATOM 2443 C CA . LEU A 1 317 ? 10.948 2.430 36.838 1.00 82.50 317 LEU A CA 1
ATOM 2444 C C . LEU A 1 317 ? 11.021 3.703 35.976 1.00 82.50 317 LEU A C 1
ATOM 2446 O O . LEU A 1 317 ? 10.858 3.630 34.763 1.00 82.50 317 LEU A O 1
ATOM 2450 N N . ASN A 1 318 ? 11.240 4.870 36.582 1.00 85.06 318 ASN A N 1
ATOM 2451 C CA . ASN A 1 318 ? 11.408 6.132 35.856 1.00 85.06 318 ASN A CA 1
ATOM 2452 C C . ASN A 1 318 ? 12.875 6.594 35.840 1.00 85.06 318 ASN A C 1
ATOM 2454 O O . ASN A 1 318 ? 13.628 6.320 36.777 1.00 85.06 318 ASN A O 1
ATOM 2458 N N . GLU A 1 319 ? 13.295 7.329 34.807 1.00 83.81 319 GLU A N 1
ATOM 2459 C CA . GLU A 1 319 ? 14.682 7.810 34.746 1.00 83.81 319 GLU A CA 1
ATOM 2460 C C . GLU A 1 319 ? 14.913 9.028 35.648 1.00 83.81 319 GLU A C 1
ATOM 2462 O O . GLU A 1 319 ? 15.787 8.995 36.506 1.00 83.81 319 GLU A O 1
ATOM 2467 N N . THR A 1 320 ? 14.135 10.099 35.498 1.00 84.94 320 THR A N 1
ATOM 2468 C CA . THR A 1 320 ? 14.302 11.345 36.260 1.00 84.94 320 THR A CA 1
ATOM 2469 C C . THR A 1 320 ? 12.987 11.777 36.893 1.00 84.94 320 THR A C 1
ATOM 2471 O O . THR A 1 320 ? 11.984 11.963 36.207 1.00 84.94 320 THR A O 1
ATOM 2474 N N . ILE A 1 321 ? 13.004 11.989 38.208 1.00 84.62 321 ILE A N 1
ATOM 2475 C CA . ILE A 1 321 ? 11.841 12.380 39.007 1.00 84.62 321 ILE A CA 1
ATOM 2476 C C . ILE A 1 321 ? 12.099 13.718 39.699 1.00 84.62 321 ILE A C 1
ATOM 2478 O O . ILE A 1 321 ? 13.114 13.879 40.371 1.00 84.62 321 ILE A O 1
ATOM 2482 N N . SER A 1 322 ? 11.143 14.642 39.605 1.00 87.25 322 SER A N 1
ATOM 2483 C CA . SER A 1 322 ? 11.042 15.827 40.464 1.00 87.25 322 SER A CA 1
ATOM 2484 C C . SER A 1 322 ? 9.632 15.925 41.051 1.00 87.25 322 SER A C 1
ATOM 2486 O O . SER A 1 322 ? 8.734 16.508 40.450 1.00 87.25 322 SER A O 1
ATOM 2488 N N . ALA A 1 323 ? 9.414 15.292 42.198 1.00 83.44 323 ALA A N 1
ATOM 2489 C CA . ALA A 1 323 ? 8.098 15.148 42.811 1.00 83.44 323 ALA A CA 1
ATOM 2490 C C . ALA A 1 323 ? 7.893 16.137 43.962 1.00 83.44 323 ALA A C 1
ATOM 2492 O O . ALA A 1 323 ? 8.815 16.373 44.750 1.00 83.44 323 ALA A O 1
ATOM 2493 N N . ARG A 1 324 ? 6.675 16.674 44.085 1.00 84.75 324 ARG A N 1
ATOM 2494 C CA . ARG A 1 324 ? 6.256 17.458 45.251 1.00 84.75 324 ARG A CA 1
ATOM 2495 C C . ARG A 1 324 ? 4.860 17.051 45.706 1.00 84.75 324 ARG A C 1
ATOM 2497 O O . ARG A 1 324 ? 3.916 17.371 44.991 1.00 84.75 324 ARG A O 1
ATOM 2504 N N . ASN A 1 325 ? 4.735 16.424 46.866 1.00 82.56 325 ASN A N 1
ATOM 2505 C CA . ASN A 1 325 ? 3.450 15.908 47.351 1.00 82.56 325 ASN A CA 1
ATOM 2506 C C . ASN A 1 325 ? 3.190 16.372 48.784 1.00 82.56 325 ASN A C 1
ATOM 2508 O O . ASN A 1 325 ? 4.130 16.842 49.424 1.00 82.56 325 ASN A O 1
ATOM 2512 N N . GLU A 1 326 ? 1.943 16.326 49.239 1.00 83.25 326 GLU A N 1
ATOM 2513 C CA . GLU A 1 326 ? 1.611 16.621 50.638 1.00 83.25 326 GLU A CA 1
ATOM 2514 C C . GLU A 1 326 ? 1.722 15.296 51.429 1.00 83.25 326 GLU A C 1
ATOM 2516 O O . GLU A 1 326 ? 2.591 15.208 52.292 1.00 83.25 326 GLU A O 1
ATOM 2521 N N . ASP A 1 327 ? 1.083 14.218 50.966 1.00 85.06 327 ASP A N 1
ATOM 2522 C CA . ASP A 1 327 ? 1.076 12.902 51.630 1.00 85.06 327 ASP A CA 1
ATOM 2523 C C . ASP A 1 327 ? 2.252 11.961 51.218 1.00 85.06 327 ASP A C 1
ATOM 2525 O O . ASP A 1 327 ? 3.345 12.384 50.788 1.00 85.06 327 ASP A O 1
ATOM 2529 N N . ASP A 1 328 ? 2.052 10.640 51.348 1.00 82.06 328 ASP A N 1
ATOM 2530 C CA . ASP A 1 328 ? 3.104 9.634 51.277 1.00 82.06 328 ASP A CA 1
ATOM 2531 C C . ASP A 1 328 ? 3.653 9.432 49.853 1.00 82.06 328 ASP A C 1
ATOM 2533 O O . ASP A 1 328 ? 2.973 9.405 48.823 1.00 82.06 328 ASP A O 1
ATOM 2537 N N . GLY A 1 329 ? 4.962 9.192 49.770 1.00 84.12 329 GLY A N 1
ATOM 2538 C CA . GLY A 1 329 ? 5.650 8.915 48.513 1.00 84.12 329 GLY A CA 1
ATOM 2539 C C . GLY A 1 329 ? 6.276 7.532 48.467 1.00 84.12 329 GLY A C 1
ATOM 2540 O O . GLY A 1 329 ? 7.143 7.190 49.268 1.00 84.12 329 GLY A O 1
ATOM 2541 N N . LYS A 1 330 ? 5.954 6.73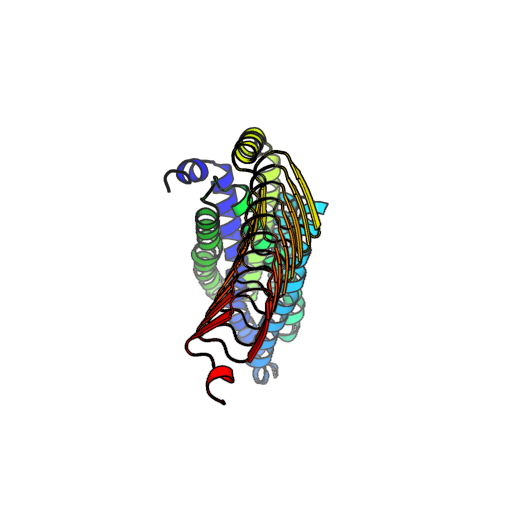9 47.443 1.00 86.56 330 LYS A N 1
ATOM 2542 C CA . LYS A 1 330 ? 6.620 5.460 47.170 1.00 86.56 330 LYS A CA 1
ATOM 2543 C C . LYS A 1 330 ? 7.350 5.469 45.834 1.00 86.56 330 LYS A C 1
ATOM 2545 O O . LYS A 1 330 ? 6.737 5.413 44.769 1.00 86.56 330 LYS A O 1
ATOM 2550 N N . MET A 1 331 ? 8.679 5.424 45.889 1.00 85.38 331 MET A N 1
ATOM 2551 C CA . MET A 1 331 ? 9.548 5.506 44.713 1.00 85.38 331 MET A CA 1
ATOM 2552 C C . MET A 1 331 ? 10.460 4.282 44.607 1.00 85.38 331 MET A C 1
ATOM 2554 O O . MET A 1 331 ? 11.297 4.035 45.478 1.00 85.38 331 MET A O 1
ATOM 2558 N N . VAL A 1 332 ? 10.308 3.506 43.534 1.00 82.94 332 VAL A N 1
ATOM 2559 C CA . VAL A 1 332 ? 10.991 2.218 43.355 1.00 82.94 332 VAL A CA 1
ATOM 2560 C C . VAL A 1 332 ? 11.690 2.145 41.998 1.00 82.94 332 VAL A C 1
ATOM 2562 O O . VAL A 1 332 ? 11.050 2.381 40.977 1.00 82.94 332 VAL A O 1
ATOM 2565 N N . LEU A 1 333 ? 12.955 1.716 41.973 1.00 81.31 333 LEU A N 1
ATOM 2566 C CA . LEU A 1 333 ? 13.713 1.445 40.742 1.00 81.31 333 LEU A CA 1
ATOM 2567 C C . LEU A 1 333 ? 13.856 2.659 39.808 1.00 81.31 333 LEU A C 1
ATOM 2569 O O . LEU A 1 333 ? 13.738 2.521 38.594 1.00 81.31 333 LEU A O 1
ATOM 2573 N N . ASN A 1 334 ? 14.086 3.850 40.355 1.00 83.62 334 ASN A N 1
ATOM 2574 C CA . ASN A 1 334 ? 14.287 5.063 39.567 1.00 83.62 334 ASN A CA 1
ATOM 2575 C C . ASN A 1 334 ? 15.760 5.483 39.549 1.00 83.62 334 ASN A C 1
ATOM 2577 O O . ASN A 1 334 ? 16.481 5.302 40.531 1.00 83.62 334 ASN A O 1
ATOM 2581 N N . LYS A 1 335 ? 16.212 6.082 38.445 1.00 83.69 335 LYS A N 1
ATOM 2582 C CA . LYS A 1 335 ? 17.620 6.469 38.296 1.00 83.69 335 LYS A CA 1
ATOM 2583 C C . LYS A 1 335 ? 17.952 7.731 39.098 1.00 83.69 335 LYS A C 1
ATOM 2585 O O . LYS A 1 335 ? 18.780 7.667 39.995 1.00 83.69 335 LYS A O 1
ATOM 2590 N N . THR A 1 336 ? 17.265 8.841 38.857 1.00 84.44 336 THR A N 1
ATOM 2591 C CA . THR A 1 336 ? 17.483 10.118 39.553 1.00 84.44 336 THR A CA 1
ATOM 2592 C C . THR A 1 336 ? 16.192 10.597 40.203 1.00 84.44 336 THR A C 1
ATOM 2594 O O . THR A 1 336 ? 15.162 10.702 39.538 1.00 84.44 336 THR A O 1
ATOM 2597 N N . ILE A 1 337 ? 16.243 10.940 41.490 1.00 82.69 337 ILE A N 1
ATOM 2598 C CA . ILE A 1 337 ? 15.095 11.419 42.262 1.00 82.69 337 ILE A CA 1
ATOM 2599 C C . ILE A 1 337 ? 15.408 12.749 42.938 1.00 82.69 337 ILE A C 1
ATOM 2601 O O . ILE A 1 337 ? 16.390 12.875 43.663 1.00 82.69 337 ILE A O 1
ATOM 2605 N N . SER A 1 338 ? 14.494 13.702 42.778 1.00 85.19 338 SER A N 1
ATOM 2606 C CA . SER A 1 338 ? 14.303 14.845 43.661 1.00 85.19 338 SER A CA 1
ATOM 2607 C C . SER A 1 338 ? 12.880 14.792 44.223 1.00 85.19 338 SER A C 1
ATOM 2609 O O . SER A 1 338 ? 11.918 14.894 43.466 1.00 85.19 338 SER A O 1
ATOM 2611 N N . ALA A 1 339 ? 12.733 14.585 45.528 1.00 81.50 339 ALA A N 1
ATOM 2612 C CA . ALA A 1 339 ? 11.441 14.460 46.200 1.00 81.50 339 ALA A CA 1
ATOM 2613 C C . ALA A 1 339 ? 11.289 15.526 47.289 1.00 81.50 339 ALA A C 1
ATOM 2615 O O . ALA A 1 339 ? 12.230 15.794 48.040 1.00 81.50 339 ALA A O 1
ATOM 2616 N N . ARG A 1 340 ? 10.103 16.125 47.384 1.00 83.38 340 ARG A N 1
ATOM 2617 C CA . ARG A 1 340 ? 9.727 17.011 48.484 1.00 83.38 340 ARG A CA 1
ATOM 2618 C C . ARG A 1 340 ? 8.312 16.686 48.945 1.00 83.38 340 ARG A C 1
ATOM 2620 O O . ARG A 1 340 ? 7.377 17.126 48.280 1.00 83.38 340 ARG A O 1
ATOM 2627 N N . ASN A 1 341 ? 8.187 15.962 50.049 1.00 80.38 341 ASN A N 1
ATOM 2628 C CA . ASN A 1 341 ? 6.895 15.604 50.631 1.00 80.38 341 ASN A CA 1
ATOM 2629 C C . ASN A 1 341 ? 6.691 16.262 52.001 1.00 80.38 341 ASN A C 1
ATOM 2631 O O . ASN A 1 341 ? 7.679 16.678 52.609 1.00 80.38 341 ASN A O 1
ATOM 2635 N N . GLU A 1 342 ? 5.447 16.398 52.454 1.00 82.81 342 GLU A N 1
ATOM 2636 C CA . GLU A 1 342 ? 5.174 16.772 53.848 1.00 82.81 342 GLU A CA 1
ATOM 2637 C C . GLU A 1 342 ? 5.272 15.497 54.713 1.00 82.81 342 GLU A C 1
ATOM 2639 O O . GLU A 1 342 ? 6.136 15.452 55.592 1.00 82.81 342 GLU A O 1
ATOM 2644 N N . ASP A 1 343 ? 4.608 14.409 54.307 1.00 84.75 343 ASP A N 1
ATOM 2645 C CA . ASP A 1 343 ? 4.599 13.119 55.023 1.00 84.75 343 ASP A CA 1
ATOM 2646 C C . ASP A 1 343 ? 5.733 12.130 54.604 1.00 84.75 343 ASP A C 1
ATOM 2648 O O . ASP A 1 343 ? 6.816 12.509 54.116 1.00 84.75 343 ASP A O 1
ATOM 2652 N N . ASP A 1 344 ? 5.523 10.822 54.819 1.00 81.56 344 ASP A N 1
ATOM 2653 C CA . ASP A 1 344 ? 6.539 9.772 54.727 1.00 81.56 344 ASP A CA 1
ATOM 2654 C C . ASP A 1 344 ? 6.967 9.499 53.272 1.00 81.56 344 ASP A C 1
ATOM 2656 O O . ASP A 1 344 ? 6.170 9.385 52.340 1.00 81.56 344 ASP A O 1
ATOM 2660 N N . VAL A 1 345 ? 8.265 9.252 53.044 1.00 84.00 345 VAL A N 1
ATOM 2661 C CA . VAL A 1 345 ? 8.750 8.737 51.747 1.00 84.00 345 VAL A CA 1
ATOM 2662 C C . VAL A 1 345 ? 9.492 7.425 51.893 1.00 84.00 345 VAL A C 1
ATOM 2664 O O . VAL A 1 345 ? 10.504 7.307 52.586 1.00 84.00 345 VAL A O 1
ATOM 2667 N N . LYS A 1 346 ? 9.056 6.433 51.114 1.00 85.38 346 LYS A N 1
ATOM 2668 C CA . LYS A 1 346 ? 9.733 5.153 50.935 1.00 85.38 346 LYS A CA 1
ATOM 2669 C C . LYS A 1 346 ?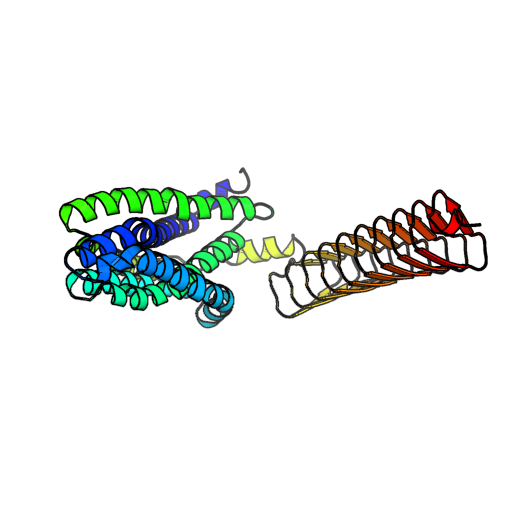 10.418 5.059 49.575 1.00 85.38 346 LYS A C 1
ATOM 2671 O O . LYS A 1 346 ? 9.773 5.000 48.527 1.00 85.38 346 LYS A O 1
ATOM 2676 N N . MET A 1 347 ? 11.740 4.927 49.606 1.00 83.81 347 MET A N 1
ATOM 2677 C CA . MET A 1 347 ? 12.604 4.799 48.432 1.00 83.81 347 MET A CA 1
ATOM 2678 C C . MET A 1 347 ? 13.314 3.445 48.400 1.00 83.81 347 MET A C 1
ATOM 2680 O O . MET A 1 347 ? 13.929 3.030 49.383 1.00 83.81 347 MET A O 1
ATOM 2684 N N . THR A 1 348 ? 13.256 2.734 47.274 1.00 83.25 348 THR A N 1
ATOM 2685 C CA . THR A 1 348 ? 13.873 1.404 47.140 1.00 83.25 348 THR A CA 1
ATOM 2686 C C . THR A 1 348 ? 14.534 1.212 45.778 1.00 83.25 348 THR A C 1
ATOM 2688 O O . THR A 1 348 ? 13.874 1.381 44.757 1.00 83.25 348 THR A O 1
ATOM 2691 N N . LEU A 1 349 ? 15.796 0.771 45.766 1.00 81.44 349 LEU A N 1
ATOM 2692 C CA . LEU A 1 349 ? 16.583 0.483 44.557 1.00 81.44 349 LEU A CA 1
ATOM 2693 C C . LEU A 1 349 ? 16.742 1.680 43.598 1.00 81.44 349 LEU A C 1
ATOM 2695 O O . LEU A 1 349 ? 16.646 1.515 42.386 1.00 81.44 349 LEU A O 1
ATOM 2699 N N . ASN A 1 350 ? 16.977 2.878 44.131 1.00 82.31 350 ASN A N 1
ATOM 2700 C CA . ASN A 1 350 ? 17.222 4.084 43.336 1.00 82.31 350 ASN A CA 1
ATOM 2701 C C . ASN A 1 350 ? 18.724 4.433 43.284 1.00 82.31 350 ASN A C 1
ATOM 2703 O O . ASN A 1 350 ? 19.464 4.129 44.229 1.00 82.31 350 ASN A O 1
ATOM 2707 N N . GLU A 1 351 ? 19.185 5.059 42.193 1.00 82.75 351 GLU A N 1
ATOM 2708 C CA . GLU A 1 351 ? 20.613 5.385 42.024 1.00 82.75 351 GLU A CA 1
ATOM 2709 C C . GLU A 1 351 ? 20.993 6.703 42.709 1.00 82.75 351 GLU A C 1
ATOM 2711 O O . GLU A 1 351 ? 21.742 6.668 43.681 1.00 82.75 351 GLU A O 1
ATOM 2716 N N . THR A 1 352 ? 20.467 7.835 42.235 1.00 82.94 352 THR A N 1
ATOM 2717 C CA . THR A 1 352 ? 20.778 9.185 42.730 1.00 82.94 352 THR A CA 1
ATOM 2718 C C . THR A 1 352 ? 19.570 9.811 43.417 1.00 82.94 352 THR A C 1
ATOM 2720 O O . THR A 1 352 ? 18.501 9.900 42.811 1.00 82.94 352 THR A O 1
ATOM 2723 N N . ILE A 1 353 ? 19.719 10.263 44.668 1.00 79.88 353 ILE A N 1
ATOM 2724 C CA . ILE A 1 353 ? 18.587 10.726 45.490 1.00 79.88 353 ILE A CA 1
ATOM 2725 C C . ILE A 1 353 ? 18.849 12.086 46.143 1.00 79.88 353 ILE A C 1
ATOM 2727 O O . ILE A 1 353 ? 19.851 12.303 46.816 1.00 79.88 353 ILE A O 1
ATOM 2731 N N . SER A 1 354 ? 17.859 12.971 46.045 1.00 82.00 354 SER A N 1
ATOM 2732 C CA . SER A 1 354 ? 17.702 14.161 46.876 1.00 82.00 354 SER A CA 1
ATOM 2733 C C . SER A 1 354 ? 16.278 14.193 47.428 1.00 82.00 354 SER A C 1
ATOM 2735 O O . SER A 1 354 ? 15.320 14.259 46.663 1.00 82.00 354 SER A O 1
ATOM 2737 N N . ALA A 1 355 ? 16.119 14.125 48.747 1.00 79.31 355 ALA A N 1
ATOM 2738 C CA . ALA A 1 355 ? 14.815 14.179 49.402 1.00 79.31 355 ALA A CA 1
ATOM 2739 C C . ALA A 1 355 ? 14.797 15.277 50.468 1.00 79.31 355 ALA A C 1
ATOM 2741 O O . ALA A 1 355 ? 15.780 15.469 51.187 1.00 79.31 355 ALA A O 1
ATOM 2742 N N . ARG A 1 356 ? 13.681 16.000 50.559 1.00 78.88 356 ARG A N 1
ATOM 2743 C CA . ARG A 1 356 ? 13.419 16.997 51.598 1.00 78.88 356 ARG A CA 1
ATOM 2744 C C . ARG A 1 356 ? 11.995 16.806 52.106 1.00 78.88 356 ARG A C 1
ATOM 2746 O O . ARG A 1 356 ? 11.078 17.332 51.483 1.00 78.88 356 ARG A O 1
ATOM 2753 N N . ASN A 1 357 ? 11.861 16.102 53.223 1.00 77.62 357 ASN A N 1
ATOM 2754 C CA . ASN A 1 357 ? 10.573 15.811 53.845 1.00 77.62 357 ASN A CA 1
ATOM 2755 C C . ASN A 1 357 ? 10.455 16.431 55.231 1.00 77.62 357 ASN A C 1
ATOM 2757 O O . ASN A 1 357 ? 11.488 16.752 55.830 1.00 77.62 357 ASN A O 1
ATOM 2761 N N . GLU A 1 358 ? 9.220 16.613 55.701 1.00 79.38 358 GLU A N 1
ATOM 2762 C CA . GLU A 1 358 ? 8.959 17.025 57.082 1.00 79.38 358 GLU A CA 1
ATOM 2763 C C . GLU A 1 358 ? 8.977 15.811 58.030 1.00 79.38 358 GLU A C 1
ATOM 2765 O O . GLU A 1 358 ? 9.618 15.909 59.080 1.00 79.38 358 GLU A O 1
ATOM 2770 N N . ASP A 1 359 ? 8.440 14.663 57.593 1.00 83.81 359 ASP A N 1
ATOM 2771 C CA . ASP A 1 359 ? 8.409 13.399 58.355 1.00 83.81 359 ASP A CA 1
ATOM 2772 C C . ASP A 1 359 ? 9.505 12.374 57.944 1.00 83.81 359 ASP A C 1
ATOM 2774 O O . ASP A 1 359 ? 10.655 12.745 57.666 1.00 83.81 359 ASP A O 1
ATOM 2778 N N . ASP A 1 360 ? 9.224 11.059 57.964 1.00 81.44 360 ASP A N 1
ATOM 2779 C CA . ASP A 1 360 ? 10.255 10.025 57.841 1.00 81.44 360 ASP A CA 1
ATOM 2780 C C . ASP A 1 360 ? 10.660 9.742 56.383 1.00 81.44 360 ASP A C 1
ATOM 2782 O O . ASP A 1 360 ? 9.854 9.621 55.457 1.00 81.44 360 ASP A O 1
ATOM 2786 N N . VAL A 1 361 ? 11.957 9.476 56.182 1.00 82.75 361 VAL A N 1
ATOM 2787 C CA . VAL A 1 361 ? 12.496 8.960 54.914 1.00 82.75 361 VAL A CA 1
ATOM 2788 C C . VAL A 1 361 ? 13.055 7.551 55.108 1.00 82.75 361 VAL A C 1
ATOM 2790 O O . VAL A 1 361 ? 14.099 7.348 55.729 1.00 82.75 361 VAL A O 1
ATOM 2793 N N . LYS A 1 362 ? 12.396 6.551 54.513 1.00 83.75 362 LYS A N 1
ATOM 2794 C CA . LYS A 1 362 ? 12.801 5.135 54.555 1.00 83.75 362 LYS A CA 1
ATOM 2795 C C . LYS A 1 362 ? 13.494 4.735 53.253 1.00 83.75 362 LYS A C 1
ATOM 2797 O O . LYS A 1 362 ? 12.871 4.682 52.194 1.00 83.75 362 LYS A O 1
ATOM 2802 N N . MET A 1 363 ? 14.779 4.385 53.333 1.00 82.06 363 MET A N 1
ATOM 2803 C CA . MET A 1 363 ? 15.598 3.974 52.184 1.00 82.06 363 MET A CA 1
ATOM 2804 C C . MET A 1 363 ? 16.042 2.511 52.283 1.00 82.06 363 MET A C 1
ATOM 2806 O O . MET A 1 363 ? 16.489 2.064 53.335 1.00 82.06 363 MET A O 1
ATOM 2810 N N . ALA A 1 364 ? 15.943 1.764 51.180 1.00 79.00 364 ALA A N 1
ATOM 2811 C CA . ALA A 1 364 ? 16.408 0.380 51.095 1.00 79.00 364 ALA A CA 1
ATOM 2812 C C . ALA A 1 364 ? 17.148 0.118 49.776 1.00 79.00 364 ALA A C 1
ATOM 2814 O O . ALA A 1 364 ? 16.589 0.330 48.701 1.00 79.00 364 ALA A O 1
ATOM 2815 N N . LEU A 1 365 ? 18.376 -0.409 49.861 1.00 70.50 365 LEU A N 1
ATOM 2816 C CA . LEU A 1 365 ? 19.181 -0.835 48.704 1.00 70.50 365 LEU A CA 1
ATOM 2817 C C . LEU A 1 365 ? 19.437 0.286 47.670 1.00 70.50 365 LEU A C 1
ATOM 2819 O O . LEU A 1 365 ? 19.472 0.018 46.471 1.00 70.50 365 LEU A O 1
ATOM 2823 N N . ASN A 1 366 ? 19.603 1.538 48.114 1.00 76.81 366 ASN A N 1
ATOM 2824 C CA . ASN A 1 366 ? 19.900 2.672 47.230 1.00 76.81 366 ASN A CA 1
ATOM 2825 C C . ASN A 1 366 ? 21.416 2.912 47.133 1.00 76.81 366 ASN A C 1
ATOM 2827 O O . ASN A 1 366 ? 22.147 2.719 48.109 1.00 76.81 366 ASN A O 1
ATOM 2831 N N . LYS A 1 367 ? 21.895 3.353 45.966 1.00 67.19 367 LYS A N 1
ATOM 2832 C CA . LYS A 1 367 ? 23.337 3.479 45.687 1.00 67.19 367 LYS A CA 1
ATOM 2833 C C . LYS A 1 367 ? 24.009 4.574 46.528 1.00 67.19 367 LYS A C 1
ATOM 2835 O O . LYS A 1 367 ? 25.083 4.334 47.069 1.00 67.19 367 LYS A O 1
ATOM 2840 N N . ASP A 1 368 ? 23.339 5.708 46.731 1.00 60.31 368 ASP A N 1
ATOM 2841 C CA . ASP A 1 368 ? 23.856 6.811 47.560 1.00 60.31 368 ASP A CA 1
ATOM 2842 C C . ASP A 1 368 ? 23.840 6.505 49.071 1.00 60.31 368 ASP A C 1
ATOM 2844 O O . ASP A 1 368 ? 24.630 7.063 49.826 1.00 60.31 368 ASP A O 1
ATOM 2848 N N . SER A 1 369 ? 23.001 5.565 49.527 1.00 51.41 369 SER A N 1
ATOM 2849 C CA . SER A 1 369 ? 22.988 5.104 50.929 1.00 51.41 369 SER A CA 1
ATOM 2850 C C . SER A 1 369 ? 24.089 4.088 51.267 1.00 51.41 369 SER A C 1
ATOM 2852 O O . SER A 1 369 ? 24.193 3.665 52.412 1.00 51.41 369 SER A O 1
ATOM 2854 N N . LEU A 1 370 ? 24.902 3.682 50.284 1.00 46.91 370 LEU A N 1
ATOM 2855 C CA . LEU A 1 370 ? 26.007 2.725 50.447 1.00 46.91 370 LEU A CA 1
ATOM 2856 C C . LEU A 1 370 ? 27.391 3.401 50.506 1.00 46.91 370 LEU A C 1
ATOM 2858 O O . LEU A 1 370 ? 28.402 2.703 50.544 1.00 46.91 370 LEU A O 1
ATOM 2862 N N . ALA A 1 371 ? 27.443 4.738 50.508 1.00 43.06 371 ALA A N 1
ATOM 2863 C CA . ALA A 1 371 ? 28.682 5.520 50.565 1.00 43.06 371 ALA A CA 1
ATOM 2864 C C . ALA A 1 371 ? 28.917 6.242 51.913 1.00 43.06 371 ALA A C 1
ATOM 2866 O O . ALA A 1 371 ? 29.817 7.078 51.992 1.00 43.06 371 ALA A O 1
ATOM 2867 N N . GLY A 1 372 ? 28.120 5.940 52.946 1.00 33.84 372 GLY A N 1
ATOM 2868 C CA . GLY A 1 372 ? 28.254 6.479 54.308 1.00 33.84 372 GLY A CA 1
ATOM 2869 C C . GLY A 1 372 ? 28.849 5.476 55.279 1.00 33.84 372 GLY A C 1
ATOM 2870 O O . GLY A 1 372 ? 28.286 4.360 55.350 1.00 33.84 372 GLY A O 1
#

Secondary structure (DSSP, 8-state):
-TTTHHHHT-HHHHHHHHHHHHHHHHHHHHHHHHHHHHHHHHTTSGGGGGHHHHHHHHHHHHHHHHHHHHHHHHHHHHHH-HHHHHHHHHHHHHHHHHHHHHHHHHS-TTHHHHHGGGHHHHHHHHHHHHHHHHHHHPPTT-HHHHHHHHHIIIIIIIHHHHHHHHHHHHHHHHHHHHHHHHHHHHHHHHHHHHHHHHHSPPP-THHHHHHHHHS-----S-SSEEE--SS-EEEES-SEEEEEESS-EEEES-SEEEEEESS-EEEES-SEEEEEESS-EEEES-SEEEEE-SS-EEEES-SEEEEE-SS-EEEES-SEEEEE-SS-EEEES-SEEEEE-SS-EEEES-SEEEE--SS-EEEES-SGGG--

pLDDT: mean 81.56, std 15.13, range [28.59, 98.19]

InterPro domains:
  IPR024989 Major facilitator superfamily associated domain [PF12832] (3-172)
  IPR036259 MFS transporter superfamily [G3DSA:1.20.1250.20] (1-198)
  IPR036259 MFS transporter superfamily [SSF103473] (4-200)
  IPR051717 Major facilitator superfamily MFSD6 [PTHR16172] (2-246)

Organism: Cherax quadricarinatus (NCBI:txid27406)